Protein AF-A0A8S3QKL2-F1 (afdb_monomer)

Nearest PDB structures (foldseek):
  2yq8-assembly1_A  TM=5.865E-01  e=1.296E+00  Homo sapiens
  3u3w-assembly1_B  TM=7.503E-01  e=3.066E+00  Bacillus thuringiensis Bt407
  3fwv-assembly2_B  TM=5.309E-01  e=1.540E+00  Homo sapiens
  4fsc-assembly2_B  TM=6.876E-01  e=9.123E+00  Bacillus thuringiensis Bt407
  4fsc-assembly1_A  TM=6.874E-01  e=9.662E+00  Bacillus thuringiensis Bt407

pLDDT: mean 76.37, std 17.61, range [31.06, 96.44]

Foldseek 3Di:
DPDQVNQWDDDPFWIKGWDWCVSVPNFAVVTDIDIDIDTPQEDEAQDPVPDDDDLRHWYWYWDDPPDDPPDIWTFTPDDNDPLQQVQWDDDDNTTTGNLVSVVVVVDDPQQPDDDPSDTDHPPPPPPPVPGQHAPVQLVVLLVQLVVCLVVVVVVSNVVSLVSLVVCLVPPVPDDDDLRNNLNSLQSNLVSCVSVPVPVVSVVSVVVSCVSDVPVPVVVCVCVPPVPDDD

Radius of gyration: 24.4 Å; Cα contacts (8 Å, |Δi|>4): 287; chains: 1; bounding box: 58×39×64 Å

Structure (mmCIF, N/CA/C/O backbone):
data_AF-A0A8S3QKL2-F1
#
_entry.id   AF-A0A8S3QKL2-F1
#
loop_
_atom_site.group_PDB
_atom_site.id
_atom_site.type_symbol
_atom_site.label_atom_id
_atom_site.label_alt_id
_atom_site.label_comp_id
_atom_site.label_asym_id
_atom_site.label_entity_id
_atom_site.label_seq_id
_atom_site.pdbx_PDB_ins_code
_atom_site.Cartn_x
_atom_site.Cartn_y
_atom_site.Cartn_z
_atom_site.occupancy
_atom_site.B_iso_or_equiv
_atom_site.auth_seq_id
_atom_site.auth_comp_id
_atom_site.auth_asym_id
_atom_site.auth_atom_id
_atom_site.pdbx_PDB_model_num
ATOM 1 N N . MET A 1 1 ? 14.772 5.204 -5.163 1.00 34.66 1 MET A N 1
ATOM 2 C CA . MET A 1 1 ? 13.819 4.675 -4.178 1.00 34.66 1 MET A CA 1
ATOM 3 C C . MET A 1 1 ? 13.206 5.851 -3.458 1.00 34.66 1 MET A C 1
ATOM 5 O O . MET A 1 1 ? 13.965 6.618 -2.870 1.00 34.66 1 MET A O 1
ATOM 9 N N . ASN A 1 2 ? 11.884 6.008 -3.561 1.00 33.81 2 ASN A N 1
ATOM 10 C CA . ASN A 1 2 ? 11.130 6.685 -2.509 1.00 33.81 2 ASN A CA 1
ATOM 11 C C . ASN A 1 2 ? 11.416 5.905 -1.228 1.00 33.81 2 ASN A C 1
ATOM 13 O O . ASN A 1 2 ? 11.389 4.673 -1.218 1.00 33.81 2 ASN A O 1
ATOM 17 N N . THR A 1 3 ? 11.852 6.613 -0.203 1.00 33.53 3 THR A N 1
ATOM 18 C CA . THR A 1 3 ? 12.044 6.009 1.110 1.00 33.53 3 THR A CA 1
ATOM 19 C C . THR A 1 3 ? 10.678 5.789 1.743 1.00 33.53 3 THR A C 1
ATOM 21 O O . THR A 1 3 ? 9.743 6.520 1.442 1.00 33.53 3 THR A O 1
ATOM 24 N N . VAL A 1 4 ? 10.546 4.804 2.632 1.00 42.22 4 VAL A N 1
ATOM 25 C CA . VAL A 1 4 ? 9.298 4.563 3.384 1.00 42.22 4 VAL A CA 1
ATOM 26 C C . VAL A 1 4 ? 8.790 5.854 4.053 1.00 42.22 4 VAL A C 1
ATOM 28 O O . VAL A 1 4 ? 7.589 6.071 4.141 1.00 42.22 4 VAL A O 1
ATOM 31 N N . SER A 1 5 ? 9.699 6.762 4.430 1.00 47.84 5 SER A N 1
ATOM 32 C CA . SER A 1 5 ? 9.388 8.094 4.959 1.00 47.84 5 SER A CA 1
ATOM 33 C C . SER A 1 5 ? 8.701 9.052 3.980 1.00 47.84 5 SER A C 1
ATOM 35 O O . SER A 1 5 ? 8.027 9.963 4.439 1.00 47.84 5 SER A O 1
ATOM 37 N N . ASP A 1 6 ? 8.849 8.871 2.665 1.00 49.44 6 ASP A N 1
ATOM 38 C CA . ASP A 1 6 ? 8.185 9.713 1.656 1.00 49.44 6 ASP A CA 1
ATOM 39 C C . ASP A 1 6 ? 6.702 9.326 1.475 1.00 49.44 6 ASP A C 1
ATOM 41 O O . ASP A 1 6 ? 5.903 10.146 1.028 1.00 49.44 6 ASP A O 1
ATOM 45 N N . ASN A 1 7 ? 6.327 8.103 1.876 1.00 53.16 7 ASN A N 1
ATOM 46 C CA . ASN A 1 7 ? 4.964 7.561 1.789 1.00 53.16 7 ASN A CA 1
ATOM 47 C C . ASN A 1 7 ? 4.211 7.628 3.127 1.00 53.16 7 ASN A C 1
ATOM 49 O O . ASN A 1 7 ? 3.130 7.056 3.268 1.00 53.16 7 ASN A O 1
ATOM 53 N N . LEU A 1 8 ? 4.801 8.301 4.116 1.00 56.06 8 LEU A N 1
ATOM 54 C CA . LEU A 1 8 ? 4.274 8.446 5.463 1.00 56.06 8 LEU A CA 1
ATOM 55 C C . LEU A 1 8 ? 3.933 9.913 5.716 1.00 56.06 8 LEU A C 1
ATOM 57 O O . LEU A 1 8 ? 4.825 10.753 5.829 1.00 56.06 8 LEU A O 1
ATOM 61 N N . SER A 1 9 ? 2.648 10.222 5.872 1.00 64.19 9 SER A N 1
ATOM 62 C CA . SER A 1 9 ? 2.216 11.483 6.483 1.00 64.19 9 SER A CA 1
ATOM 63 C C . SER A 1 9 ? 1.551 11.192 7.825 1.00 64.19 9 SER A C 1
ATOM 65 O O . SER A 1 9 ? 0.921 10.156 8.011 1.00 64.19 9 SER A O 1
ATOM 67 N N . SER A 1 10 ? 1.734 12.062 8.810 1.00 69.75 10 SER A N 1
ATOM 68 C CA . SER A 1 10 ? 1.282 11.814 10.179 1.00 69.75 10 SER A CA 1
ATOM 69 C C . SER A 1 10 ? 0.722 13.094 10.767 1.00 69.75 10 SER A C 1
ATOM 71 O O . SER A 1 10 ? 1.463 14.064 10.890 1.00 69.75 10 SER A O 1
ATOM 73 N N . ASP A 1 11 ? -0.509 13.021 11.258 1.00 78.56 11 ASP A N 1
ATOM 74 C CA . ASP A 1 11 ? -1.106 14.051 12.110 1.00 78.56 11 ASP A CA 1
ATOM 75 C C . ASP A 1 11 ? -1.270 13.492 13.533 1.00 78.56 11 ASP A C 1
ATOM 77 O O . ASP A 1 11 ? -0.939 12.332 13.797 1.00 78.56 11 ASP A O 1
ATOM 81 N N . ASP A 1 12 ? -1.807 14.273 14.470 1.00 76.69 12 ASP A N 1
ATOM 82 C CA . ASP A 1 12 ? -1.961 13.847 15.872 1.00 76.69 12 ASP A CA 1
ATOM 83 C C . ASP A 1 12 ? -2.834 12.589 16.037 1.00 76.69 12 ASP A C 1
ATOM 85 O O . ASP A 1 12 ? -2.662 11.828 16.986 1.00 76.69 12 ASP A O 1
ATOM 89 N N . ILE A 1 13 ? -3.735 12.329 15.084 1.00 76.25 13 ILE A N 1
ATOM 90 C CA . ILE A 1 13 ? -4.765 11.284 15.192 1.00 76.25 13 ILE A CA 1
ATOM 91 C C . ILE A 1 13 ? -4.397 10.014 14.407 1.00 76.25 13 ILE A C 1
ATOM 93 O O . ILE A 1 13 ? -4.718 8.900 14.828 1.00 76.25 13 ILE A O 1
ATOM 97 N N . ARG A 1 14 ? -3.731 10.154 13.256 1.00 82.19 14 ARG A N 1
ATOM 98 C CA . ARG A 1 14 ? -3.526 9.051 12.306 1.00 82.19 14 ARG A CA 1
ATOM 99 C C . ARG A 1 14 ? -2.200 9.143 11.565 1.00 82.19 14 ARG A C 1
ATOM 101 O O . ARG A 1 14 ? -1.672 10.231 11.346 1.00 82.19 14 ARG A O 1
ATOM 108 N N . VAL A 1 15 ? -1.704 7.987 11.146 1.00 82.25 15 VAL A N 1
ATOM 109 C CA . VAL A 1 15 ? -0.621 7.842 10.172 1.00 82.25 15 VAL A CA 1
ATOM 110 C C . VAL A 1 15 ? -1.239 7.416 8.846 1.00 82.25 15 VAL A C 1
ATOM 112 O O . VAL A 1 15 ? -2.014 6.469 8.798 1.00 82.25 15 VAL A O 1
ATOM 115 N N . CYS A 1 16 ? -0.930 8.137 7.781 1.00 80.56 16 CYS A N 1
ATOM 116 C CA . 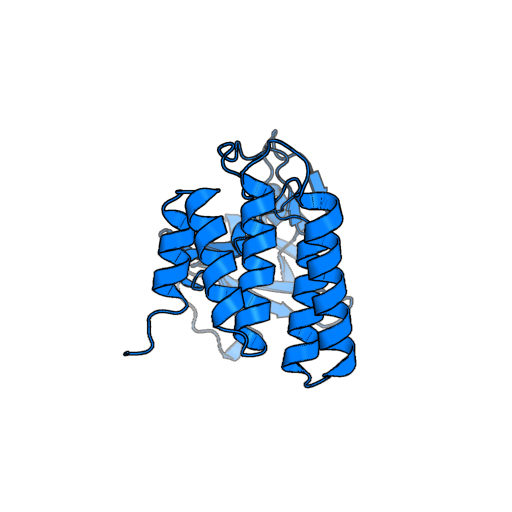CYS A 1 16 ? -1.277 7.811 6.409 1.00 80.56 16 CYS A CA 1
ATOM 117 C C . CYS A 1 16 ? -0.094 7.084 5.772 1.00 80.56 16 CYS A C 1
ATOM 119 O O . CYS A 1 16 ? 1.030 7.586 5.824 1.00 80.56 16 CYS A O 1
ATOM 121 N N . ILE A 1 17 ? -0.356 5.925 5.182 1.00 80.56 17 ILE A N 1
ATOM 122 C CA . ILE A 1 17 ? 0.596 5.136 4.408 1.00 80.56 17 ILE A CA 1
ATOM 123 C C . ILE A 1 17 ? 0.061 5.069 2.982 1.00 80.56 17 ILE A C 1
ATOM 125 O O . ILE A 1 17 ? -1.079 4.650 2.776 1.00 80.56 17 ILE A O 1
ATOM 129 N N . THR A 1 18 ? 0.871 5.466 2.005 1.00 78.19 18 THR A N 1
ATOM 130 C CA . THR A 1 18 ? 0.512 5.375 0.585 1.00 78.19 18 THR A CA 1
ATOM 131 C C . THR A 1 18 ? 1.249 4.239 -0.126 1.00 78.19 18 THR A C 1
ATOM 133 O O . THR A 1 18 ? 2.434 3.982 0.107 1.00 78.19 18 THR A O 1
ATOM 136 N N . SER A 1 19 ? 0.529 3.549 -1.006 1.00 80.25 19 SER A N 1
ATOM 137 C CA . SER A 1 19 ? 1.012 2.469 -1.872 1.00 80.25 19 SER A CA 1
ATOM 138 C C . SER A 1 19 ? 0.241 2.511 -3.203 1.00 80.25 19 SER A C 1
ATOM 140 O O . SER A 1 19 ? -0.269 3.566 -3.590 1.00 80.25 19 SER A O 1
ATOM 142 N N . GLY A 1 20 ? 0.201 1.412 -3.945 1.00 76.06 20 GLY A N 1
ATOM 143 C CA . GLY A 1 20 ? -0.252 1.388 -5.328 1.00 76.06 20 GLY A CA 1
ATOM 144 C C . GLY A 1 20 ? 0.796 1.973 -6.269 1.00 76.06 20 GLY A C 1
ATOM 145 O O . GLY A 1 20 ? 1.809 2.551 -5.852 1.00 76.06 20 GLY A O 1
ATOM 146 N N . SER A 1 21 ? 0.549 1.834 -7.565 1.00 73.81 21 SER A N 1
ATOM 147 C CA . SER A 1 21 ? 1.507 2.242 -8.595 1.00 73.81 21 SER A CA 1
ATOM 148 C C . SER A 1 21 ? 1.930 3.709 -8.437 1.00 73.81 21 SER A C 1
ATOM 150 O O . SER A 1 21 ? 3.126 4.010 -8.459 1.00 73.81 21 SER A O 1
ATOM 152 N N . PHE A 1 22 ? 0.989 4.614 -8.146 1.00 68.00 22 PHE A N 1
ATOM 153 C CA . PHE A 1 22 ? 1.305 6.023 -7.916 1.00 68.00 22 PHE A CA 1
ATOM 154 C C . PHE A 1 22 ? 2.165 6.237 -6.657 1.00 68.00 22 PHE A C 1
ATOM 156 O O . PHE A 1 22 ? 3.147 6.984 -6.711 1.00 68.00 22 PHE A O 1
ATOM 163 N N . GLY A 1 23 ? 1.838 5.572 -5.541 1.00 63.25 23 GLY A N 1
ATOM 164 C CA . GLY A 1 23 ? 2.591 5.657 -4.280 1.00 63.25 23 GLY A CA 1
ATOM 165 C C . GLY A 1 23 ? 4.006 5.072 -4.373 1.00 63.25 23 GLY A C 1
ATOM 166 O O . GLY A 1 23 ? 4.926 5.506 -3.677 1.00 63.25 23 GLY A O 1
ATOM 167 N N . GLU A 1 24 ? 4.217 4.135 -5.291 1.00 66.94 24 GLU A N 1
ATOM 168 C CA . GLU A 1 24 ? 5.517 3.517 -5.570 1.00 66.94 24 GLU A CA 1
ATOM 169 C C . GLU A 1 24 ? 6.351 4.299 -6.601 1.00 66.94 24 GLU A C 1
ATOM 171 O O . GLU A 1 24 ? 7.511 3.971 -6.863 1.00 66.94 24 GLU A O 1
ATOM 176 N N . GLY A 1 25 ? 5.796 5.388 -7.145 1.00 59.19 25 GLY A N 1
ATOM 177 C CA . GLY A 1 25 ? 6.462 6.266 -8.108 1.00 59.19 25 GLY A CA 1
ATOM 178 C C . GLY A 1 25 ? 6.271 5.865 -9.574 1.00 59.19 25 GLY A C 1
ATOM 179 O O . GLY A 1 25 ? 6.938 6.431 -10.443 1.00 59.19 25 GLY A O 1
ATOM 180 N N . LEU A 1 26 ? 5.363 4.929 -9.863 1.00 58.53 26 LEU A N 1
ATOM 181 C CA . LEU A 1 26 ? 4.907 4.580 -11.208 1.00 58.53 26 LEU A CA 1
ATOM 182 C C . LEU A 1 26 ? 3.652 5.399 -11.539 1.00 58.53 26 LEU A C 1
ATOM 184 O O . LEU A 1 26 ? 2.546 5.071 -11.126 1.00 58.53 26 LEU A O 1
ATOM 188 N N . GLN A 1 27 ? 3.815 6.493 -12.281 1.00 64.38 27 GLN A N 1
ATOM 189 C CA . GLN A 1 27 ? 2.707 7.398 -12.610 1.00 64.38 27 GLN A CA 1
ATOM 190 C C . GLN A 1 27 ? 2.215 7.166 -14.040 1.00 64.38 27 GLN A C 1
ATOM 192 O O . GLN A 1 27 ? 2.682 7.822 -14.962 1.00 64.38 27 GLN A O 1
ATOM 197 N N . MET A 1 28 ? 1.278 6.243 -14.240 1.00 63.66 28 MET A N 1
ATOM 198 C CA . MET A 1 28 ? 0.726 5.877 -15.549 1.00 63.66 28 MET A CA 1
ATOM 199 C C . MET A 1 28 ? -0.762 6.231 -15.656 1.00 63.66 28 MET A C 1
ATOM 201 O O . MET A 1 28 ? -1.457 6.409 -14.658 1.00 63.66 28 MET A O 1
ATOM 205 N N . ILE A 1 29 ? -1.286 6.288 -16.885 1.00 60.25 29 ILE A N 1
ATOM 206 C CA . ILE A 1 29 ? -2.741 6.323 -17.089 1.00 60.25 29 ILE A CA 1
ATOM 207 C C . ILE A 1 29 ? -3.320 5.009 -16.557 1.00 60.25 29 ILE A C 1
ATOM 209 O O . ILE A 1 29 ? -2.909 3.935 -16.993 1.00 60.25 29 ILE A O 1
ATOM 213 N N . GLY A 1 30 ? -4.266 5.115 -15.624 1.00 65.94 30 GLY 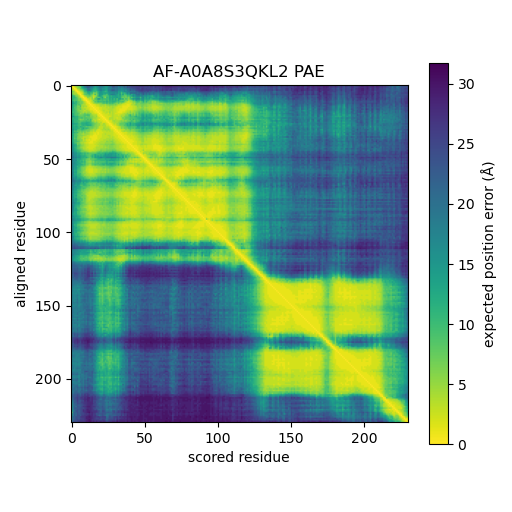A N 1
ATOM 214 C CA . GLY A 1 30 ? -4.839 3.969 -14.917 1.00 65.94 30 GLY A CA 1
ATOM 215 C C . GLY A 1 30 ? -4.068 3.552 -13.664 1.00 65.94 30 GLY A C 1
ATOM 216 O O . GLY A 1 30 ? -4.444 2.555 -13.057 1.00 65.94 30 GLY A O 1
ATOM 217 N N . SER A 1 31 ? -3.025 4.291 -13.269 1.00 69.81 31 SER A N 1
ATOM 218 C CA . SER A 1 31 ? -2.375 4.079 -11.978 1.00 69.81 31 SER A CA 1
ATOM 219 C C . SER A 1 31 ? -3.348 4.290 -10.825 1.00 69.81 31 SER A C 1
ATOM 221 O O . SER A 1 31 ? -4.052 5.298 -10.760 1.00 69.81 31 SER A O 1
ATOM 223 N N . ASP A 1 32 ? -3.330 3.339 -9.907 1.00 73.12 32 ASP A N 1
ATOM 224 C CA . ASP A 1 32 ? -3.983 3.385 -8.612 1.00 73.12 32 ASP A CA 1
ATOM 225 C C . ASP A 1 32 ? -3.097 4.044 -7.544 1.00 73.12 32 ASP A C 1
ATOM 227 O O . ASP A 1 32 ? -1.866 4.115 -7.638 1.00 73.12 32 ASP A O 1
ATOM 231 N N . LEU A 1 33 ? -3.763 4.554 -6.513 1.00 76.75 33 LEU A N 1
ATOM 232 C CA . LEU A 1 33 ? -3.154 5.038 -5.286 1.00 76.75 33 LEU A CA 1
ATOM 233 C C . LEU A 1 33 ? -3.900 4.381 -4.134 1.00 76.75 33 LEU A C 1
ATOM 235 O O . LEU A 1 33 ? -5.043 4.737 -3.848 1.00 76.75 33 LEU A O 1
ATOM 239 N N . ASP A 1 34 ? -3.232 3.452 -3.467 1.00 81.06 34 ASP A N 1
ATOM 240 C CA . ASP A 1 34 ? -3.759 2.856 -2.252 1.00 81.06 34 ASP A CA 1
ATOM 241 C C . ASP A 1 34 ? -3.389 3.733 -1.061 1.00 81.06 34 ASP A C 1
ATOM 243 O O . ASP A 1 34 ? -2.239 4.156 -0.906 1.00 81.06 34 ASP A O 1
ATOM 247 N N . ILE A 1 35 ? -4.369 4.007 -0.204 1.00 79.62 35 ILE A N 1
ATOM 248 C CA . ILE A 1 35 ? -4.187 4.806 1.007 1.00 79.62 35 ILE A CA 1
ATOM 249 C C . ILE A 1 35 ? -4.654 3.987 2.204 1.00 79.62 35 ILE A C 1
ATOM 251 O O . ILE A 1 35 ? -5.812 3.581 2.287 1.00 79.62 35 ILE A O 1
ATOM 255 N N . MET A 1 36 ? -3.756 3.782 3.164 1.00 83.88 36 MET A N 1
ATOM 256 C CA . MET A 1 36 ? -4.049 3.141 4.440 1.00 83.88 36 MET A CA 1
ATOM 257 C C . MET A 1 36 ? -3.899 4.154 5.573 1.00 83.88 36 MET A C 1
ATOM 259 O O . MET A 1 36 ? -2.853 4.781 5.725 1.00 83.88 36 MET A O 1
ATOM 263 N N . TYR A 1 37 ? -4.931 4.286 6.405 1.00 82.81 37 TYR A N 1
ATOM 264 C CA . TYR A 1 37 ? -4.868 5.079 7.630 1.00 82.81 37 TYR A CA 1
ATOM 265 C C . TYR A 1 37 ? -4.715 4.170 8.849 1.00 82.81 37 TYR A C 1
ATOM 267 O O . TYR A 1 37 ? -5.553 3.308 9.099 1.00 82.81 37 TYR A O 1
ATOM 275 N N . VAL A 1 38 ? -3.673 4.410 9.639 1.00 85.88 38 VAL A N 1
ATOM 276 C CA . VAL A 1 38 ? -3.439 3.776 10.937 1.00 85.88 38 VAL A CA 1
ATOM 277 C C . VAL A 1 38 ? -3.827 4.765 12.030 1.00 85.88 38 VAL A C 1
ATOM 279 O O . VAL A 1 38 ? -3.237 5.840 12.143 1.00 85.88 38 VAL A O 1
ATOM 282 N N . ILE A 1 39 ? -4.837 4.426 12.828 1.00 85.75 39 ILE A N 1
ATOM 283 C CA . ILE A 1 39 ? -5.323 5.278 13.921 1.00 85.75 39 ILE A CA 1
ATOM 284 C C . ILE A 1 39 ? -4.405 5.088 15.131 1.00 85.75 39 ILE A C 1
ATOM 286 O O . ILE A 1 39 ? -4.271 3.978 15.634 1.00 85.75 39 ILE A O 1
ATOM 290 N N . LYS A 1 40 ? -3.784 6.171 15.615 1.00 87.38 40 LYS A N 1
ATOM 291 C CA . LYS A 1 40 ? -2.763 6.106 16.679 1.00 87.38 40 LYS A CA 1
ATOM 292 C C . LYS A 1 40 ? -3.323 5.697 18.043 1.00 87.38 40 LYS A C 1
ATOM 294 O O . LYS A 1 40 ? -2.589 5.175 18.868 1.00 87.38 40 LYS A O 1
ATOM 299 N N . SER A 1 41 ? -4.609 5.947 18.280 1.00 89.31 41 SER A N 1
ATOM 300 C CA . SER A 1 41 ? -5.316 5.617 19.522 1.00 89.31 41 SER A CA 1
ATOM 301 C C . SER A 1 41 ? -5.991 4.242 19.489 1.00 89.31 41 SER A C 1
ATOM 303 O O . SER A 1 41 ? -6.911 3.992 20.270 1.00 89.31 41 SER A O 1
ATOM 305 N N . VAL A 1 42 ? -5.580 3.358 18.576 1.00 91.19 42 VAL A N 1
ATOM 306 C CA . VAL A 1 42 ? -6.100 1.993 18.467 1.00 91.19 42 VAL A CA 1
ATOM 307 C C . VAL A 1 42 ? -4.941 1.009 18.477 1.00 91.19 42 VAL A C 1
ATOM 309 O O . VAL A 1 42 ? -4.039 1.094 17.648 1.00 91.19 42 VAL A O 1
ATOM 312 N N . GLU A 1 43 ? -5.003 0.043 19.383 1.00 93.88 43 GLU A N 1
ATOM 313 C CA . GLU A 1 43 ? -4.053 -1.058 19.465 1.00 93.88 43 GLU A CA 1
ATOM 314 C C . GLU A 1 43 ? -4.759 -2.397 19.263 1.00 93.88 43 GLU A C 1
ATOM 316 O O . GLU A 1 43 ? -5.852 -2.636 19.782 1.00 93.88 43 GLU A O 1
ATOM 321 N N . VAL A 1 44 ? -4.107 -3.286 18.516 1.00 93.12 44 VAL A N 1
ATOM 322 C CA . VAL A 1 44 ? -4.591 -4.636 18.227 1.00 93.12 44 VAL A CA 1
ATOM 323 C C . VAL A 1 44 ? -3.555 -5.631 18.735 1.00 93.12 44 VAL A C 1
ATOM 325 O O . VAL A 1 44 ? -2.400 -5.579 18.319 1.00 93.12 44 VAL A O 1
ATOM 328 N N . HIS A 1 45 ? -3.971 -6.533 19.621 1.00 93.00 45 HIS A N 1
ATOM 329 C CA . HIS A 1 45 ? -3.100 -7.522 20.264 1.00 93.00 45 HIS A CA 1
ATOM 330 C C . HIS A 1 45 ? -3.568 -8.950 19.962 1.00 93.00 45 HIS A C 1
ATOM 332 O O . HIS A 1 45 ? -4.764 -9.227 19.873 1.00 93.00 45 HIS A O 1
ATOM 338 N N . ASP A 1 46 ? -2.643 -9.889 19.821 1.00 89.31 46 ASP A N 1
ATOM 339 C CA . ASP A 1 46 ? -2.961 -11.311 19.640 1.00 89.31 46 ASP A CA 1
ATOM 340 C C . ASP A 1 46 ? -3.385 -11.998 20.951 1.00 89.31 46 ASP A C 1
ATOM 342 O O . ASP A 1 46 ? -4.117 -12.983 20.928 1.00 89.31 46 ASP A O 1
ATOM 346 N N . ASN A 1 47 ? -2.982 -11.448 22.099 1.00 84.38 47 ASN A N 1
ATOM 347 C CA . ASN A 1 47 ? -3.337 -11.935 23.425 1.00 84.38 47 ASN A CA 1
ATOM 348 C C . ASN A 1 47 ? -3.682 -10.771 24.369 1.00 84.38 47 ASN A C 1
ATOM 350 O O . ASN A 1 47 ? -3.022 -9.738 24.388 1.00 84.38 47 ASN A O 1
ATOM 354 N N . ILE A 1 48 ? -4.710 -10.940 25.203 1.00 81.25 48 ILE A N 1
ATOM 355 C CA . ILE A 1 48 ? -5.121 -9.924 26.184 1.00 81.25 48 ILE A CA 1
ATOM 356 C C . ILE A 1 48 ? -4.068 -9.738 27.283 1.00 81.25 48 ILE A C 1
ATOM 358 O O . ILE A 1 48 ? -3.916 -8.639 27.812 1.00 81.25 48 ILE A O 1
ATOM 362 N N . THR A 1 49 ? -3.326 -10.787 27.647 1.00 84.75 49 THR A N 1
ATOM 363 C CA . THR A 1 49 ? -2.405 -10.729 28.794 1.00 84.75 49 THR A CA 1
ATOM 364 C C . THR A 1 49 ? -1.196 -9.820 28.572 1.00 84.75 49 THR A C 1
ATOM 366 O O . THR A 1 49 ? -0.517 -9.485 29.537 1.00 84.75 49 THR A O 1
ATOM 369 N N . SER A 1 50 ? -0.906 -9.425 27.330 1.00 77.50 50 SER A N 1
ATOM 370 C CA . SER A 1 50 ? 0.174 -8.487 27.000 1.00 77.50 50 SER A CA 1
ATOM 371 C C . SER A 1 50 ? -0.253 -7.017 27.052 1.00 77.50 50 SER A C 1
ATOM 373 O O . SER A 1 50 ? 0.588 -6.139 26.866 1.00 77.50 50 SER A O 1
ATOM 375 N N . ILE A 1 51 ? -1.536 -6.728 27.297 1.00 84.50 51 ILE A N 1
ATOM 376 C CA . ILE A 1 51 ? -2.074 -5.371 27.186 1.00 84.50 51 ILE A CA 1
ATOM 377 C C . ILE A 1 51 ? -1.809 -4.571 28.464 1.00 84.50 51 ILE A C 1
ATOM 379 O O . ILE A 1 51 ? -2.244 -4.936 29.557 1.00 84.50 51 ILE A O 1
ATOM 383 N N . VAL A 1 52 ? -1.169 -3.412 28.306 1.00 87.81 52 VAL A N 1
ATOM 384 C CA . VAL A 1 52 ? -1.104 -2.371 29.337 1.00 87.81 52 VAL A CA 1
ATOM 385 C C . VAL A 1 52 ? -2.155 -1.315 29.013 1.00 87.81 52 VAL A C 1
ATOM 387 O O . VAL A 1 52 ? -1.979 -0.507 28.102 1.00 87.81 52 VAL A O 1
ATOM 390 N N . PHE A 1 53 ? -3.265 -1.338 29.750 1.00 89.06 53 PHE A N 1
ATOM 391 C CA . PHE A 1 53 ? -4.387 -0.434 29.509 1.00 89.06 53 PHE A CA 1
ATOM 392 C C . PHE A 1 53 ? -4.055 1.014 29.876 1.00 89.06 53 PHE A C 1
ATOM 394 O O . PHE A 1 53 ? -3.535 1.300 30.956 1.00 89.06 53 PHE A O 1
ATOM 401 N N . ASN A 1 54 ? -4.443 1.937 29.002 1.00 89.50 54 ASN A N 1
ATOM 402 C CA . ASN A 1 54 ? -4.455 3.371 29.253 1.00 89.50 54 ASN A CA 1
ATOM 403 C C . ASN A 1 54 ? -5.842 3.963 28.935 1.00 89.50 54 ASN A C 1
ATOM 405 O O . ASN A 1 54 ? -6.692 3.318 28.322 1.00 89.50 54 ASN A O 1
ATOM 409 N N . SER A 1 55 ? -6.089 5.195 29.384 1.00 88.31 55 SER A N 1
ATOM 410 C CA . SER A 1 55 ? -7.400 5.850 29.277 1.00 88.31 55 SER A CA 1
ATOM 411 C C . SER A 1 55 ? -7.683 6.499 27.920 1.00 88.31 55 SER A C 1
ATOM 413 O O . SER A 1 55 ? -8.786 7.001 27.713 1.00 88.31 55 SER A O 1
ATOM 415 N N . THR A 1 56 ? -6.717 6.518 27.001 1.00 89.12 56 THR A N 1
ATOM 416 C CA . THR A 1 56 ? -6.810 7.225 25.713 1.00 89.12 56 THR A CA 1
ATOM 417 C C . THR A 1 56 ? -6.840 6.286 24.509 1.00 89.12 56 THR A C 1
ATOM 419 O O . THR A 1 56 ? -7.110 6.736 23.396 1.00 89.12 56 THR A O 1
ATOM 422 N N . THR A 1 57 ? -6.597 4.993 24.720 1.00 92.88 57 THR A N 1
ATOM 423 C CA . THR A 1 57 ? -6.412 3.994 23.664 1.00 92.88 57 THR A CA 1
ATOM 424 C C . THR A 1 57 ? -7.557 2.994 23.654 1.00 92.88 57 THR A C 1
ATOM 426 O O . THR A 1 57 ? -8.058 2.565 24.692 1.00 92.88 57 THR A O 1
ATOM 429 N N . SER A 1 58 ? -7.989 2.639 22.450 1.00 94.50 58 SER A N 1
ATOM 430 C CA . SER A 1 58 ? -8.945 1.567 22.201 1.00 94.50 58 SER A CA 1
ATOM 431 C C . SER A 1 58 ? -8.187 0.281 21.921 1.00 94.50 58 SER A C 1
ATOM 433 O O . SER A 1 58 ? -7.263 0.275 21.114 1.00 94.50 58 SER A O 1
ATOM 435 N N . TYR A 1 59 ? -8.594 -0.804 22.562 1.00 95.81 59 TYR A N 1
ATOM 436 C CA . TYR A 1 59 ? -7.904 -2.082 22.511 1.00 95.81 59 TYR A CA 1
ATOM 437 C C . TYR A 1 59 ? -8.789 -3.133 21.862 1.00 95.81 59 TYR A C 1
ATOM 439 O O . TYR A 1 59 ? -9.913 -3.379 22.312 1.00 95.81 59 TYR A O 1
ATOM 447 N N . PHE A 1 60 ? -8.245 -3.786 20.844 1.00 95.38 60 PHE A N 1
ATOM 448 C CA . PHE A 1 60 ? -8.839 -4.944 20.198 1.00 95.38 60 PHE A CA 1
ATOM 449 C C . PHE A 1 60 ? -7.944 -6.166 20.370 1.00 95.38 60 PHE A C 1
ATOM 451 O O . PHE A 1 60 ? -6.724 -6.046 20.494 1.00 95.38 60 PHE A O 1
ATOM 458 N N . THR A 1 61 ? -8.548 -7.349 20.328 1.00 94.31 61 THR A N 1
ATOM 459 C CA . THR A 1 61 ? -7.810 -8.606 20.218 1.00 94.31 61 THR A CA 1
ATOM 460 C C . THR A 1 61 ? -8.179 -9.369 18.954 1.00 94.31 61 THR A C 1
ATOM 462 O O . THR A 1 61 ? -9.328 -9.317 18.507 1.00 94.31 61 THR A O 1
ATOM 465 N N . VAL A 1 62 ? -7.195 -10.044 18.361 1.00 92.94 62 VAL A N 1
ATOM 466 C CA . VAL A 1 62 ? -7.378 -10.840 17.144 1.00 92.94 62 VAL A CA 1
ATOM 467 C C . VAL A 1 62 ? -7.987 -12.191 17.498 1.00 92.94 62 VAL A C 1
ATOM 469 O O . VAL A 1 62 ? -7.460 -12.928 18.324 1.00 92.94 62 VAL A O 1
ATOM 472 N N . PHE A 1 63 ? -9.074 -12.539 16.821 1.00 88.50 63 PHE A N 1
ATOM 473 C CA . PHE A 1 63 ? -9.724 -13.836 16.916 1.00 88.50 63 PHE A CA 1
ATOM 474 C C . PHE A 1 63 ? -9.790 -14.473 15.525 1.00 88.50 63 PHE A C 1
ATOM 476 O O . PHE A 1 63 ? -10.241 -13.850 14.560 1.00 88.50 63 PHE A O 1
ATOM 483 N N . THR A 1 64 ? -9.284 -15.699 15.409 1.00 85.19 64 THR A N 1
ATOM 484 C CA . THR A 1 64 ? -9.146 -16.414 14.126 1.00 85.19 64 THR A CA 1
ATOM 485 C C . THR A 1 64 ? -9.905 -17.735 14.088 1.00 85.19 64 THR A C 1
ATOM 487 O O . THR A 1 64 ? -9.978 -18.365 13.035 1.00 85.19 64 THR A O 1
ATOM 490 N N . GLU A 1 65 ? -10.495 -18.166 15.205 1.00 83.75 65 GLU A N 1
ATOM 491 C CA . GLU A 1 65 ? -11.321 -19.370 15.204 1.00 83.75 65 GLU A CA 1
ATOM 492 C C . GLU A 1 65 ? -12.591 -19.113 14.384 1.00 83.75 65 GLU A C 1
ATOM 494 O O . GLU A 1 65 ? -13.177 -18.031 14.436 1.00 83.75 65 GLU A O 1
ATOM 499 N N . ASP A 1 66 ? -13.005 -20.109 13.603 1.00 80.44 66 ASP A N 1
ATOM 500 C CA . ASP A 1 66 ? -14.181 -20.057 12.726 1.00 80.44 66 ASP A CA 1
ATOM 501 C C . ASP A 1 66 ? -14.157 -18.967 11.631 1.00 80.44 66 ASP A C 1
ATOM 503 O O . ASP A 1 66 ? -15.195 -18.676 11.025 1.00 80.44 66 ASP A O 1
ATOM 507 N N . THR A 1 67 ? -12.999 -18.375 11.311 1.00 82.06 67 THR A N 1
ATOM 508 C CA . THR A 1 67 ? -12.891 -17.413 10.204 1.00 82.06 67 THR A CA 1
ATOM 509 C C . THR A 1 67 ? -12.501 -18.085 8.886 1.00 82.06 67 THR A C 1
ATOM 511 O O . THR A 1 67 ? -11.821 -19.111 8.830 1.00 82.06 67 THR A O 1
ATOM 514 N N . LYS A 1 68 ? -12.949 -17.504 7.766 1.00 86.38 68 LYS A N 1
ATOM 515 C CA . LYS A 1 68 ? -12.470 -17.905 6.435 1.00 86.38 68 LYS A CA 1
ATOM 516 C C . LYS A 1 68 ? -10.995 -17.528 6.283 1.00 86.38 68 LYS A C 1
ATOM 518 O O . LYS A 1 68 ? -10.560 -16.506 6.806 1.00 86.38 68 LYS A O 1
ATOM 523 N N . LEU A 1 69 ? -10.253 -18.297 5.485 1.00 82.38 69 LEU A N 1
ATOM 524 C CA . LEU A 1 69 ? -8.882 -17.946 5.101 1.00 82.38 69 LEU A CA 1
ATOM 525 C C . LEU A 1 69 ? -8.821 -16.507 4.563 1.00 82.38 69 LEU A C 1
ATOM 527 O O . LEU A 1 69 ? -9.612 -16.130 3.699 1.00 82.38 69 LEU A O 1
ATOM 531 N N . GLY A 1 70 ? -7.886 -15.717 5.097 1.00 80.88 70 GLY A N 1
ATOM 532 C CA . GLY A 1 70 ? -7.726 -14.297 4.768 1.00 80.88 70 GLY A CA 1
ATOM 533 C C . GLY A 1 70 ? -8.592 -13.332 5.589 1.00 80.88 70 GLY A C 1
ATOM 534 O O . GLY A 1 70 ? -8.520 -12.130 5.353 1.00 80.88 70 GLY A O 1
ATOM 535 N N . TYR A 1 71 ? -9.380 -13.821 6.553 1.00 86.00 71 TYR A N 1
ATOM 536 C CA . TYR A 1 71 ? -10.203 -12.997 7.440 1.00 86.00 71 TYR A CA 1
ATOM 537 C C . TYR A 1 71 ? -9.836 -13.209 8.908 1.00 86.00 71 TYR A C 1
ATOM 539 O O . TYR A 1 71 ? -9.510 -14.316 9.335 1.00 86.00 71 TYR A O 1
ATOM 547 N N . VAL A 1 72 ? -9.965 -12.139 9.689 1.00 91.06 72 VAL A N 1
ATOM 548 C CA . VAL A 1 72 ? -9.833 -12.149 11.147 1.00 91.06 72 VAL A CA 1
ATOM 549 C C . VAL A 1 72 ? -10.988 -11.372 11.763 1.00 91.06 72 VAL A C 1
ATOM 551 O O . VAL A 1 72 ? -11.506 -10.434 11.154 1.00 91.06 72 VAL A O 1
ATOM 554 N N . MET A 1 73 ? -11.389 -11.753 12.969 1.00 92.38 73 MET A N 1
ATOM 555 C CA . MET A 1 73 ? -12.329 -10.989 13.779 1.00 92.38 73 MET A CA 1
ATOM 556 C C . MET A 1 73 ? -11.546 -10.166 14.799 1.00 92.38 73 MET A C 1
ATOM 558 O O . MET A 1 73 ? -10.592 -10.657 15.397 1.00 92.38 73 MET A O 1
ATOM 562 N N . LEU A 1 74 ? -11.938 -8.909 14.997 1.00 94.38 74 LEU A N 1
ATOM 563 C CA . LEU A 1 74 ? -11.329 -8.038 16.001 1.00 94.38 74 LEU A CA 1
ATOM 564 C C . LEU A 1 74 ? -12.325 -7.826 17.130 1.00 94.38 74 LEU A C 1
ATOM 566 O O . LEU A 1 74 ? -13.310 -7.112 16.952 1.00 94.38 74 LEU A O 1
ATOM 570 N N . ARG A 1 75 ? -12.085 -8.459 18.278 1.00 94.81 75 ARG A N 1
ATOM 571 C CA . ARG A 1 75 ? -12.928 -8.296 19.465 1.00 94.81 75 ARG A CA 1
ATOM 572 C C . ARG A 1 75 ? -12.530 -7.034 20.212 1.00 94.81 75 ARG A C 1
ATOM 574 O O . ARG A 1 75 ? -11.359 -6.870 20.548 1.00 94.81 75 ARG A O 1
ATOM 581 N N . LEU A 1 76 ? -13.498 -6.180 20.514 1.00 95.31 76 LEU A N 1
ATOM 582 C CA . LEU A 1 76 ? -13.298 -4.993 21.333 1.00 95.31 76 LEU A CA 1
ATOM 583 C C . LEU A 1 76 ? -13.126 -5.390 22.806 1.00 95.31 76 LEU A C 1
ATOM 585 O O . LEU A 1 76 ? -14.024 -5.980 23.400 1.00 95.31 76 LEU A O 1
ATOM 589 N N . ILE A 1 77 ? -11.988 -5.029 23.400 1.00 95.25 77 ILE A N 1
ATOM 590 C CA . ILE A 1 77 ? -11.702 -5.251 24.827 1.00 95.25 77 ILE A CA 1
ATOM 591 C C . ILE A 1 77 ? -12.101 -4.032 25.652 1.00 95.25 77 ILE A C 1
ATOM 593 O O . ILE A 1 77 ? -12.754 -4.146 26.685 1.00 95.25 77 ILE A O 1
ATOM 597 N N . SER A 1 78 ? -11.694 -2.848 25.200 1.00 94.12 78 SER A N 1
ATOM 598 C CA . SER A 1 78 ? -12.000 -1.582 25.858 1.00 94.12 78 SER A CA 1
ATOM 599 C C . SER A 1 78 ? -11.843 -0.444 24.865 1.00 94.12 78 SER A C 1
ATOM 601 O O . SER A 1 78 ? -10.953 -0.476 24.018 1.00 94.12 78 SER A O 1
ATOM 603 N N . SER A 1 79 ? -12.684 0.581 24.965 1.00 93.56 79 SER A N 1
ATOM 604 C CA . SER A 1 79 ? -12.462 1.823 24.233 1.00 93.56 79 SER A CA 1
ATOM 605 C C . SER A 1 79 ? -13.029 3.027 24.983 1.00 93.56 79 SER A C 1
ATOM 607 O O . SER A 1 79 ? -14.194 2.996 25.395 1.00 93.56 79 SER A O 1
ATOM 609 N N . PRO A 1 80 ? -12.248 4.116 25.114 1.00 91.25 80 PRO A N 1
ATOM 610 C CA . PRO A 1 80 ? -12.746 5.396 25.603 1.00 91.25 80 PRO A CA 1
ATOM 611 C C . PRO A 1 80 ? -13.522 6.175 24.526 1.00 91.25 80 PRO A C 1
ATOM 613 O O . PRO A 1 80 ? -14.173 7.172 24.835 1.00 91.25 80 PRO A O 1
ATOM 616 N N . LEU A 1 81 ? -13.468 5.745 23.262 1.00 86.75 81 LEU A N 1
ATOM 617 C CA . LEU A 1 81 ? -14.039 6.454 22.122 1.00 86.75 81 LEU A CA 1
ATOM 618 C C . LEU A 1 81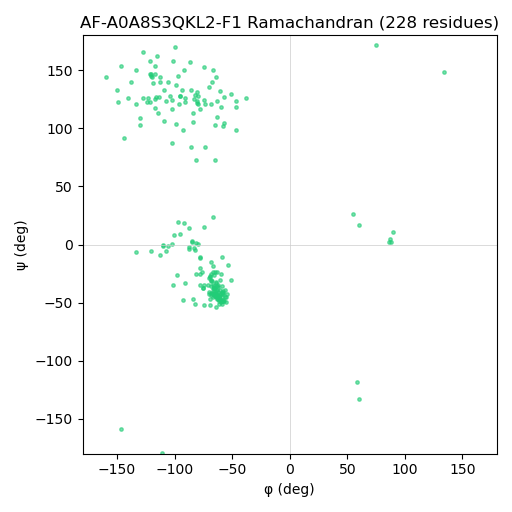 ? -15.436 5.908 21.804 1.00 86.75 81 LEU A C 1
ATOM 620 O O . LEU A 1 81 ? -15.596 4.732 21.483 1.00 86.75 81 LEU A O 1
ATOM 624 N N . ALA A 1 82 ? -16.457 6.770 21.855 1.00 89.88 82 ALA A N 1
ATOM 625 C CA . ALA A 1 82 ? -17.835 6.392 21.521 1.00 89.88 82 ALA A CA 1
ATOM 626 C C . ALA A 1 82 ? -17.938 5.779 20.116 1.00 89.88 82 ALA A C 1
ATOM 628 O O . ALA A 1 82 ? -18.480 4.687 19.978 1.00 89.88 82 ALA A O 1
ATOM 629 N N . ILE A 1 83 ? -17.284 6.399 19.128 1.00 87.88 83 ILE A N 1
ATOM 630 C CA . ILE A 1 83 ? -17.269 5.918 17.742 1.00 87.88 83 ILE A CA 1
ATOM 631 C C . ILE A 1 83 ? -16.765 4.476 17.611 1.00 87.88 83 ILE A C 1
ATOM 633 O O . ILE A 1 83 ? -17.336 3.705 16.854 1.00 87.88 83 ILE A O 1
ATOM 637 N N . MET A 1 84 ? -15.747 4.071 18.382 1.00 90.94 84 MET A N 1
ATOM 638 C CA . MET A 1 84 ? -15.211 2.703 18.330 1.00 90.94 84 MET A CA 1
ATOM 639 C C . MET A 1 84 ? -16.206 1.676 18.871 1.00 90.94 84 MET A C 1
ATOM 641 O O . MET A 1 84 ? -16.219 0.536 18.418 1.00 90.94 84 MET A O 1
ATOM 645 N N . ARG A 1 85 ? -17.053 2.077 19.825 1.00 93.25 85 ARG A N 1
ATOM 646 C CA . ARG A 1 85 ? -18.140 1.234 20.335 1.00 93.25 85 ARG A CA 1
ATOM 647 C C . ARG A 1 85 ? -19.300 1.162 19.346 1.00 93.25 85 ARG A C 1
ATOM 649 O O . ARG A 1 85 ? -19.871 0.096 19.183 1.00 93.25 85 ARG A O 1
ATOM 656 N N . GLU A 1 86 ? -19.608 2.266 18.671 1.00 93.62 86 GLU A N 1
ATOM 657 C CA . GLU A 1 86 ? -20.697 2.357 17.687 1.00 93.62 86 GLU A CA 1
ATOM 658 C C . G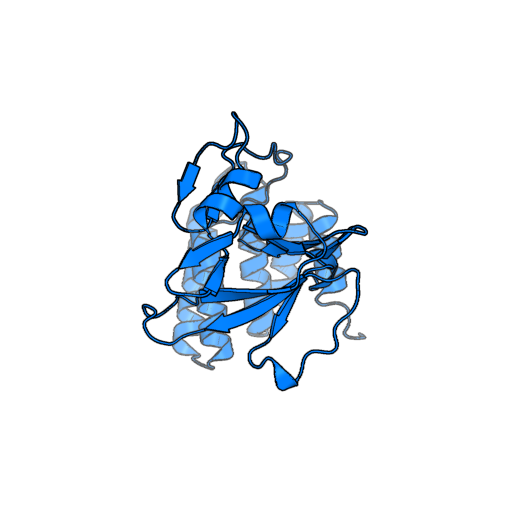LU A 1 86 ? -20.434 1.546 16.411 1.00 93.62 86 GLU A C 1
ATOM 660 O O . GLU A 1 86 ? -21.370 1.027 15.815 1.00 93.62 86 GLU A O 1
ATOM 665 N N . ILE A 1 87 ? -19.171 1.401 16.001 1.00 93.50 87 ILE A N 1
ATOM 666 C CA . ILE A 1 87 ? -18.779 0.581 14.839 1.00 93.50 87 ILE A CA 1
ATOM 667 C C . ILE A 1 87 ? -18.595 -0.908 15.170 1.00 93.50 87 ILE A C 1
ATOM 669 O O . ILE A 1 87 ? -18.182 -1.683 14.303 1.00 93.50 87 ILE A O 1
ATOM 673 N N . CYS A 1 88 ? -18.834 -1.312 16.418 1.00 95.62 88 CYS A N 1
ATOM 674 C CA . CYS A 1 88 ? -18.807 -2.712 16.817 1.00 95.62 88 CYS A CA 1
ATOM 675 C C . CYS A 1 88 ? -20.222 -3.297 16.831 1.00 95.62 88 CYS A C 1
ATOM 677 O O . CYS A 1 88 ? -21.184 -2.630 17.199 1.00 95.62 88 CYS A O 1
ATOM 679 N N . GLU A 1 89 ? -20.335 -4.570 16.473 1.00 95.19 89 GLU A N 1
ATOM 680 C CA . GLU A 1 89 ? -21.576 -5.337 16.536 1.00 95.19 89 GLU A CA 1
ATOM 681 C C . GLU A 1 89 ? -21.423 -6.498 17.514 1.00 95.19 89 GLU A C 1
ATOM 683 O O . GLU A 1 89 ? -20.349 -7.095 17.646 1.00 95.19 89 GLU A O 1
ATOM 688 N N . GLN A 1 90 ? -22.518 -6.832 18.192 1.00 94.44 90 GLN A N 1
ATOM 689 C CA . GLN A 1 90 ? -22.556 -7.995 19.060 1.00 94.44 90 GLN A CA 1
ATOM 690 C C . GLN A 1 90 ? -22.618 -9.264 18.207 1.00 94.44 90 GLN A C 1
ATOM 692 O O . GLN A 1 90 ? -23.529 -9.446 17.398 1.00 94.44 90 GLN A O 1
ATOM 697 N N . PHE A 1 91 ? -21.668 -10.167 18.418 1.00 90.12 91 PHE A N 1
ATOM 698 C CA . PHE A 1 91 ? -21.670 -11.493 17.816 1.00 90.12 91 PHE A CA 1
ATOM 699 C C . PHE A 1 91 ? -21.357 -12.523 18.897 1.00 90.12 91 PHE A C 1
ATOM 701 O O . PHE A 1 91 ? -20.314 -12.467 19.546 1.00 90.12 91 PHE A O 1
ATOM 708 N N . ARG A 1 92 ? -22.279 -13.472 19.100 1.00 87.25 92 ARG A N 1
ATOM 709 C CA . ARG A 1 92 ? -22.295 -14.347 20.284 1.00 87.25 92 ARG A CA 1
ATOM 710 C C . ARG A 1 92 ? -22.392 -13.493 21.564 1.00 87.25 92 ARG A C 1
ATOM 712 O O . ARG A 1 92 ? -23.371 -12.771 21.729 1.00 87.25 92 ARG A O 1
ATOM 719 N N . GLU A 1 93 ? -21.399 -13.565 22.444 1.00 90.81 93 GLU A N 1
ATOM 720 C CA . GLU A 1 93 ? -21.368 -12.868 23.742 1.00 90.81 93 GLU A CA 1
ATOM 721 C C . GLU A 1 93 ? -20.420 -11.659 23.758 1.00 90.81 93 GLU A C 1
ATOM 723 O O . GLU A 1 93 ? -20.343 -10.948 24.755 1.00 90.81 93 GLU A O 1
ATOM 728 N N . ASP A 1 94 ? -19.734 -11.396 22.644 1.00 93.31 94 ASP A N 1
ATOM 729 C CA . ASP A 1 94 ? -18.672 -10.399 22.546 1.00 93.31 94 ASP A CA 1
ATOM 730 C C . ASP A 1 94 ? -18.998 -9.333 21.486 1.00 93.31 94 ASP A C 1
ATOM 732 O O . ASP A 1 94 ? -19.777 -9.556 20.555 1.00 93.31 94 ASP A O 1
ATOM 736 N N . ASN A 1 95 ? -18.370 -8.162 21.615 1.00 95.44 95 ASN A N 1
ATOM 737 C CA . ASN A 1 95 ? -18.459 -7.088 20.626 1.00 95.44 95 ASN A CA 1
ATOM 738 C C . ASN A 1 95 ? -17.276 -7.160 19.662 1.00 95.44 95 ASN A C 1
ATOM 740 O O . ASN A 1 95 ? -16.121 -7.155 20.093 1.00 95.44 95 ASN A O 1
ATOM 744 N N . TYR A 1 96 ? -17.556 -7.175 18.364 1.00 95.50 96 TYR A N 1
ATOM 745 C CA . TYR A 1 96 ? -16.543 -7.252 17.316 1.00 95.50 96 TYR A CA 1
ATOM 746 C C . TYR A 1 96 ? -16.633 -6.060 16.378 1.00 95.50 96 TYR A C 1
ATOM 748 O O . TYR A 1 96 ? -17.722 -5.569 16.095 1.00 95.50 96 TYR A O 1
ATOM 756 N N . LEU A 1 97 ? -15.491 -5.621 15.853 1.00 94.38 97 LEU A N 1
ATOM 757 C CA . LEU A 1 97 ? -15.438 -4.575 14.840 1.00 94.38 97 LEU A CA 1
ATOM 758 C C . LEU A 1 97 ? -16.222 -5.007 13.591 1.00 94.38 97 LEU A C 1
ATOM 760 O O . LEU A 1 97 ? -15.845 -5.969 12.917 1.00 94.38 97 LEU A O 1
ATOM 764 N N . SER A 1 98 ? -17.272 -4.261 13.247 1.00 92.56 98 SER A N 1
ATOM 765 C CA . SER A 1 98 ? -18.002 -4.448 11.997 1.00 92.56 98 SER A CA 1
ATOM 766 C C . SER A 1 98 ? -17.282 -3.693 10.888 1.00 92.56 98 SER A C 1
ATOM 768 O O . SER A 1 98 ? -17.235 -2.462 10.873 1.00 92.56 98 SER A O 1
ATOM 770 N N . SER A 1 99 ? -16.721 -4.428 9.926 1.00 87.94 99 SER A N 1
ATOM 771 C CA . SER A 1 99 ? -16.078 -3.822 8.754 1.00 87.94 99 SER A CA 1
ATOM 772 C C . SER A 1 99 ? -17.060 -2.977 7.938 1.00 87.94 99 SER A C 1
ATOM 774 O O . SER A 1 99 ? -16.662 -1.972 7.353 1.00 87.94 99 SER A O 1
ATOM 776 N N . THR A 1 100 ? -18.346 -3.336 7.939 1.00 86.50 100 THR A N 1
ATOM 777 C CA . THR A 1 100 ? -19.410 -2.570 7.285 1.00 86.50 100 THR A CA 1
ATOM 778 C C . THR A 1 100 ? -19.672 -1.254 8.006 1.00 86.50 100 THR A C 1
ATOM 780 O O . THR A 1 100 ? -19.635 -0.209 7.359 1.00 86.50 100 THR A O 1
ATOM 783 N N . LEU A 1 101 ? -19.891 -1.274 9.327 1.00 89.62 101 LEU A N 1
ATOM 784 C CA . LEU A 1 101 ? -20.128 -0.039 10.084 1.00 89.62 101 LEU A CA 1
ATOM 785 C C . LEU A 1 101 ? -18.907 0.873 10.052 1.00 89.62 101 LEU A C 1
ATOM 787 O O . LEU A 1 101 ? -19.049 2.063 9.784 1.00 89.62 101 LEU A O 1
ATOM 791 N N . PHE A 1 102 ? -17.709 0.313 10.239 1.00 87.75 102 PHE A N 1
ATOM 792 C CA . PHE A 1 102 ? -16.468 1.074 10.147 1.00 87.75 102 PHE A CA 1
ATOM 793 C C . PHE A 1 102 ? -16.328 1.744 8.782 1.00 87.75 102 PHE A C 1
ATOM 795 O O . PHE A 1 102 ? -16.111 2.949 8.709 1.00 87.75 102 PHE A O 1
ATOM 802 N N . LYS A 1 103 ? -16.536 1.001 7.693 1.00 82.81 103 LYS A N 1
ATOM 803 C CA . LYS A 1 103 ? -16.492 1.547 6.333 1.00 82.81 103 LYS A CA 1
ATOM 804 C C . LYS A 1 103 ? -17.512 2.667 6.124 1.00 82.81 103 LYS A C 1
ATOM 806 O O . LYS A 1 103 ? -17.169 3.684 5.530 1.00 82.81 103 LYS A O 1
ATOM 811 N N . ASN A 1 104 ? -18.726 2.515 6.649 1.00 82.62 104 ASN A N 1
ATOM 812 C CA . ASN A 1 104 ? -19.778 3.526 6.531 1.00 82.62 104 ASN A CA 1
ATOM 813 C C . ASN A 1 104 ? -19.420 4.848 7.222 1.00 82.62 104 ASN A C 1
ATOM 815 O O . ASN A 1 104 ? -19.919 5.884 6.799 1.00 82.62 104 ASN A O 1
ATOM 819 N N . THR A 1 105 ? -18.524 4.852 8.218 1.00 80.94 105 THR A N 1
ATOM 820 C CA . THR A 1 105 ? -18.040 6.113 8.816 1.00 80.94 105 THR A CA 1
ATOM 821 C C . THR A 1 105 ? -17.214 6.971 7.853 1.00 80.94 105 THR A C 1
ATOM 823 O O . THR A 1 105 ? -17.059 8.167 8.086 1.00 80.94 105 THR A O 1
ATOM 826 N N . PHE A 1 106 ? -16.704 6.380 6.766 1.00 72.69 106 PHE A N 1
ATOM 827 C CA . PHE A 1 106 ? -15.911 7.063 5.740 1.00 72.69 106 PHE A CA 1
ATOM 828 C C . PHE A 1 106 ? -16.663 7.261 4.422 1.00 72.69 106 PHE A C 1
ATOM 830 O O . PHE A 1 106 ? -16.125 7.892 3.514 1.00 72.69 106 PHE A O 1
ATOM 837 N N . LEU A 1 107 ? -17.876 6.717 4.296 1.00 69.31 107 LEU A N 1
ATOM 838 C CA . LEU A 1 107 ? -18.707 6.936 3.121 1.00 69.31 107 LEU A CA 1
ATOM 839 C C . LEU A 1 107 ? -19.346 8.326 3.208 1.00 69.31 107 LEU A C 1
ATOM 841 O O . LEU A 1 107 ? -20.137 8.597 4.109 1.00 69.31 107 LEU A O 1
ATOM 845 N N . ASP A 1 108 ? -19.010 9.200 2.264 1.00 66.44 108 ASP A N 1
ATOM 846 C CA . ASP A 1 108 ? -19.753 10.431 1.987 1.00 66.44 108 ASP A CA 1
ATOM 847 C C . ASP A 1 108 ? -20.676 10.245 0.764 1.00 66.44 108 ASP A C 1
ATOM 849 O O . ASP A 1 108 ? -20.561 9.265 0.025 1.00 66.44 108 ASP A O 1
ATOM 853 N N . GLU A 1 109 ? -21.577 11.198 0.504 1.00 59.28 109 GLU A N 1
ATOM 854 C CA . GLU A 1 109 ? -22.465 11.168 -0.677 1.00 59.28 109 GLU A CA 1
ATOM 855 C C . GLU A 1 109 ? -21.707 11.123 -2.026 1.00 59.28 109 GLU A C 1
ATOM 857 O O . GLU A 1 109 ? -22.311 10.870 -3.066 1.00 59.28 109 GLU A O 1
ATOM 862 N N . ASN A 1 110 ? -20.385 11.338 -2.022 1.00 63.53 110 ASN A N 1
ATOM 863 C CA . ASN A 1 110 ? -19.528 11.421 -3.201 1.00 63.53 110 ASN A CA 1
ATOM 864 C C . ASN A 1 110 ? -18.562 10.230 -3.363 1.00 63.53 110 ASN A C 1
ATOM 866 O O . ASN A 1 110 ? -17.820 10.214 -4.345 1.00 63.53 110 ASN A O 1
ATOM 870 N N . THR A 1 111 ? -18.550 9.246 -2.453 1.00 64.38 111 THR A N 1
ATOM 871 C CA . THR A 1 111 ? -17.615 8.104 -2.482 1.00 64.38 111 THR A CA 1
ATOM 872 C C . THR A 1 111 ? -18.152 7.009 -3.409 1.00 64.38 111 THR A C 1
ATOM 874 O O . THR A 1 111 ? -19.114 6.320 -3.068 1.00 64.38 111 THR A O 1
ATOM 877 N N . PRO A 1 112 ? -17.593 6.823 -4.619 1.00 62.50 112 PRO A N 1
ATOM 878 C CA . PRO A 1 112 ? -18.402 6.303 -5.715 1.00 62.50 112 PRO A CA 1
ATOM 879 C C . PRO A 1 112 ? -18.201 4.819 -6.060 1.00 62.50 112 PRO A C 1
ATOM 881 O O . PRO A 1 112 ? -18.895 4.345 -6.959 1.00 62.50 112 PRO A O 1
ATOM 884 N N . VAL A 1 113 ? -17.339 4.037 -5.389 1.00 70.38 113 VAL A N 1
ATOM 885 C CA . VAL A 1 113 ? -17.335 2.563 -5.552 1.00 70.38 113 VAL A CA 1
ATOM 886 C C . VAL A 1 113 ? -16.897 1.837 -4.278 1.00 70.38 113 VAL A C 1
ATOM 888 O O . VAL A 1 113 ? -15.769 1.982 -3.812 1.00 70.38 113 VAL A O 1
ATOM 891 N N . VAL A 1 114 ? -17.760 0.956 -3.769 1.00 68.88 114 VAL A N 1
ATOM 892 C CA . VAL A 1 114 ? -17.406 -0.026 -2.734 1.00 68.88 114 VAL A CA 1
ATOM 893 C C . VAL A 1 114 ? -16.948 -1.322 -3.411 1.00 68.88 114 VAL A C 1
ATOM 895 O O . VAL A 1 114 ? -17.721 -1.921 -4.158 1.00 68.88 114 VAL A O 1
ATOM 898 N N . HIS A 1 115 ? -15.729 -1.794 -3.127 1.00 68.81 115 HIS A N 1
ATOM 899 C CA . HIS A 1 115 ? -15.244 -3.105 -3.580 1.00 68.81 115 HIS A CA 1
ATOM 900 C C . HIS A 1 115 ? -14.647 -3.909 -2.409 1.00 68.81 115 HIS A C 1
ATOM 902 O O . HIS A 1 115 ? -13.532 -3.686 -1.938 1.00 68.81 115 HIS A O 1
ATOM 908 N N . GLY A 1 116 ? -15.409 -4.880 -1.902 1.00 70.38 116 GLY A N 1
ATOM 909 C CA . GLY A 1 116 ? -14.980 -5.677 -0.750 1.00 70.38 116 GLY A CA 1
ATOM 910 C C . GLY A 1 116 ? -14.737 -4.817 0.511 1.00 70.38 116 GLY A C 1
ATOM 911 O O . GLY A 1 116 ? -15.609 -4.007 0.859 1.00 70.38 116 GLY A O 1
ATOM 912 N N . PRO A 1 117 ? -13.609 -5.005 1.231 1.00 69.12 117 PRO A N 1
ATOM 913 C CA . PRO A 1 117 ? -13.297 -4.250 2.449 1.00 69.12 117 PRO A CA 1
ATOM 914 C C . PRO A 1 117 ? -12.779 -2.828 2.177 1.00 69.12 117 PRO A C 1
ATOM 916 O O . PRO A 1 117 ? -12.697 -2.031 3.106 1.00 69.12 117 PRO A O 1
ATOM 919 N N . CYS A 1 118 ? -12.445 -2.504 0.927 1.00 74.25 118 CYS A N 1
ATOM 920 C CA . CYS A 1 118 ? -11.832 -1.237 0.545 1.00 74.25 118 CYS A CA 1
ATOM 921 C C . CYS A 1 118 ? -12.858 -0.267 -0.062 1.00 74.25 118 CYS A C 1
ATOM 923 O O . CYS A 1 118 ? -13.913 -0.665 -0.572 1.00 74.25 118 CYS A O 1
ATOM 925 N N . LEU A 1 119 ? -12.513 1.018 -0.014 1.00 77.62 119 LEU A N 1
ATOM 926 C CA . LEU A 1 119 ? -13.231 2.106 -0.670 1.00 77.62 119 LEU A CA 1
ATOM 927 C C . LEU A 1 119 ? -12.383 2.622 -1.830 1.00 77.62 119 LEU A C 1
ATOM 929 O O . LEU A 1 119 ? -11.196 2.873 -1.645 1.00 77.62 119 LEU A O 1
ATOM 933 N N . SER A 1 120 ? -13.002 2.804 -2.994 1.00 74.69 120 SER A N 1
ATOM 934 C CA . SER A 1 120 ? -12.398 3.518 -4.118 1.00 74.69 120 SER A CA 1
ATOM 935 C C . SER A 1 120 ? -13.068 4.869 -4.272 1.00 74.69 120 SER A C 1
ATOM 937 O O . SER A 1 120 ? -14.284 4.938 -4.472 1.00 74.69 120 SER A O 1
ATOM 939 N N . ASP A 1 121 ? -12.271 5.932 -4.238 1.00 70.06 121 ASP A N 1
ATOM 940 C CA . ASP A 1 121 ? -12.700 7.233 -4.736 1.00 70.06 121 ASP A CA 1
ATOM 941 C C . ASP A 1 121 ? -12.554 7.251 -6.274 1.00 70.06 121 ASP A C 1
ATOM 943 O O . ASP A 1 121 ? -11.517 6.857 -6.803 1.00 70.06 121 ASP A O 1
ATOM 947 N N . ARG A 1 122 ? -13.593 7.676 -7.010 1.00 57.19 122 ARG A N 1
ATOM 948 C CA . ARG A 1 122 ? -13.508 7.939 -8.468 1.00 57.19 122 ARG A CA 1
ATOM 949 C C . ARG A 1 122 ? -13.249 9.405 -8.757 1.00 57.19 122 ARG A C 1
ATOM 951 O O . ARG A 1 122 ? -13.339 9.802 -9.920 1.00 57.19 122 ARG A O 1
ATOM 958 N N . LYS A 1 123 ? -12.955 10.239 -7.759 1.00 55.16 123 LYS A N 1
ATOM 959 C CA . LYS A 1 123 ? -12.285 11.493 -8.071 1.00 55.16 123 LYS A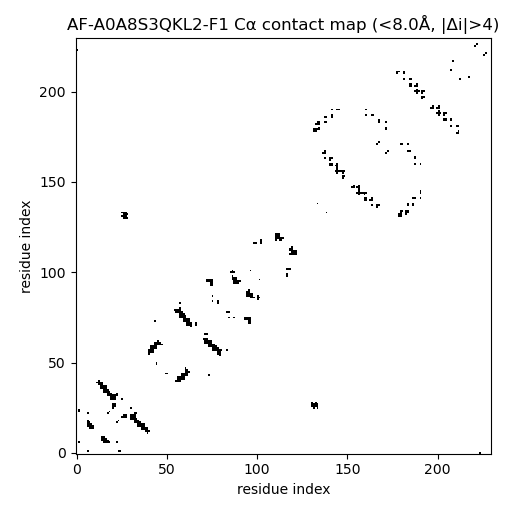 CA 1
ATOM 960 C C . LYS A 1 123 ? -11.011 11.102 -8.795 1.00 55.16 123 LYS A C 1
ATOM 962 O O . LYS A 1 123 ? -10.070 10.600 -8.187 1.00 55.16 123 LYS A O 1
ATOM 967 N N . GLU A 1 124 ? -11.026 11.299 -10.113 1.00 46.84 124 GLU A N 1
ATOM 968 C CA . GLU A 1 124 ? -9.824 11.534 -10.883 1.00 46.84 124 GLU A CA 1
ATOM 969 C C . GLU A 1 124 ? -9.092 12.586 -10.065 1.00 46.84 124 GLU A C 1
ATOM 971 O O . GLU A 1 124 ? -9.470 13.761 -10.062 1.00 46.84 124 GLU A O 1
ATOM 976 N N . LEU A 1 125 ? -8.116 12.152 -9.260 1.00 47.22 125 LEU A N 1
ATOM 977 C CA . LEU A 1 125 ? -7.124 13.065 -8.743 1.00 47.22 125 LEU A CA 1
ATOM 978 C C . LEU A 1 125 ? -6.725 13.838 -9.989 1.00 47.22 125 LEU A C 1
ATOM 980 O O . LEU A 1 125 ? -6.347 13.228 -10.993 1.00 47.22 125 LEU A O 1
ATOM 984 N N . LEU A 1 126 ? -6.950 15.154 -9.974 1.00 41.53 126 LEU A N 1
ATOM 985 C CA . LEU A 1 126 ? -6.457 16.061 -10.997 1.00 41.53 126 LEU A CA 1
ATOM 986 C C . LEU A 1 126 ? -4.937 16.008 -10.864 1.00 41.53 126 LEU A C 1
ATOM 988 O O . LEU A 1 126 ? -4.306 16.889 -10.287 1.00 41.53 126 LEU A O 1
ATOM 992 N N . ILE A 1 127 ? -4.369 14.888 -11.305 1.00 44.66 127 ILE A N 1
ATOM 993 C CA . ILE A 1 127 ? -2.958 14.641 -11.425 1.00 44.66 127 ILE A CA 1
ATOM 994 C C . ILE A 1 127 ? -2.568 15.687 -12.447 1.00 44.66 127 ILE A C 1
ATOM 996 O O . ILE A 1 127 ? -3.001 15.643 -13.605 1.00 44.66 127 ILE A O 1
ATOM 1000 N N . ASP A 1 128 ? -1.841 16.690 -11.962 1.00 40.47 128 ASP A N 1
ATOM 1001 C CA . ASP A 1 128 ? -1.134 17.639 -12.799 1.00 40.47 128 ASP A CA 1
ATOM 1002 C C . ASP A 1 128 ? -0.577 16.864 -13.997 1.00 40.47 128 ASP A C 1
ATOM 1004 O O . ASP A 1 128 ? 0.035 15.807 -13.828 1.00 40.47 128 ASP A O 1
ATOM 1008 N N . ARG A 1 129 ? -0.881 17.324 -15.215 1.00 41.06 129 ARG A N 1
ATOM 1009 C CA . ARG A 1 129 ? -0.703 16.588 -16.485 1.00 41.06 129 ARG A CA 1
ATOM 1010 C C . ARG A 1 129 ? 0.773 16.329 -16.846 1.00 41.06 129 ARG A C 1
ATOM 1012 O O . ARG A 1 129 ? 1.114 16.135 -18.008 1.00 41.06 129 ARG A O 1
ATOM 1019 N N . THR A 1 130 ? 1.655 16.322 -15.856 1.00 45.59 130 THR A N 1
ATOM 1020 C CA . THR A 1 130 ? 3.054 15.908 -15.887 1.00 45.59 130 THR A CA 1
ATOM 1021 C C . THR A 1 130 ? 3.232 14.405 -15.620 1.00 45.59 130 THR A C 1
ATOM 1023 O O . THR A 1 130 ? 4.355 13.958 -15.393 1.00 45.59 130 THR A O 1
ATOM 1026 N N . CYS A 1 131 ? 2.144 13.622 -15.684 1.00 48.00 131 CYS A N 1
ATOM 1027 C CA . CYS A 1 131 ? 2.131 12.166 -15.532 1.00 48.00 131 CYS A CA 1
ATOM 1028 C C . CYS A 1 131 ? 3.235 11.499 -16.380 1.00 48.00 131 CYS A C 1
ATOM 1030 O O . CYS A 1 131 ? 3.338 11.701 -17.597 1.00 48.00 131 CYS A O 1
ATOM 1032 N N . PHE A 1 132 ? 4.094 10.731 -15.711 1.00 53.50 132 PHE A N 1
ATOM 1033 C CA . PHE A 1 132 ? 5.237 10.034 -16.294 1.00 53.50 132 PHE A CA 1
ATOM 1034 C C . PHE A 1 132 ? 4.759 8.833 -17.114 1.00 53.50 132 PHE A C 1
ATOM 1036 O O . PHE A 1 132 ? 4.753 7.713 -16.629 1.00 53.50 132 PHE A O 1
ATOM 1043 N N . ILE A 1 133 ? 4.370 9.037 -18.374 1.00 58.16 133 ILE A N 1
ATOM 1044 C CA . ILE A 1 133 ? 3.891 7.935 -19.223 1.00 58.16 133 ILE A CA 1
ATOM 1045 C C . ILE A 1 133 ? 4.974 6.850 -19.323 1.00 58.16 133 ILE A C 1
ATOM 1047 O O . ILE A 1 133 ? 5.948 6.997 -20.062 1.00 58.16 133 ILE A O 1
ATOM 1051 N N . ILE A 1 134 ? 4.813 5.756 -18.575 1.00 65.94 134 ILE A N 1
ATOM 1052 C CA . ILE A 1 134 ? 5.710 4.610 -18.656 1.00 65.94 134 ILE A CA 1
ATOM 1053 C C . ILE A 1 134 ? 5.285 3.797 -19.876 1.00 65.94 134 ILE A C 1
ATOM 1055 O O . ILE A 1 134 ? 4.127 3.392 -19.955 1.00 65.94 134 ILE A O 1
ATOM 1059 N N . PRO A 1 135 ? 6.189 3.542 -20.829 1.00 73.38 135 PRO A N 1
ATOM 1060 C CA . PRO A 1 135 ? 5.920 2.691 -21.979 1.00 73.38 135 PRO A CA 1
ATOM 1061 C C . PRO A 1 135 ? 5.669 1.246 -21.510 1.00 73.38 135 PRO A C 1
ATOM 1063 O O . PRO A 1 135 ? 6.645 0.557 -21.211 1.00 73.38 135 PRO A O 1
ATOM 1066 N N . PRO A 1 136 ? 4.416 0.742 -21.449 1.00 74.31 136 PRO A N 1
ATOM 1067 C CA . PRO A 1 136 ? 4.117 -0.493 -20.715 1.00 74.31 136 PRO A CA 1
ATOM 1068 C C . PRO A 1 136 ? 4.885 -1.698 -21.267 1.00 74.31 136 PRO A C 1
ATOM 1070 O O . PRO A 1 136 ? 5.422 -2.503 -20.515 1.00 74.31 136 PRO A O 1
ATOM 1073 N N . VAL A 1 137 ? 5.010 -1.770 -22.596 1.00 80.38 137 VAL A N 1
ATOM 1074 C CA . VAL A 1 137 ? 5.725 -2.851 -23.288 1.00 80.38 137 VAL A CA 1
ATOM 1075 C C . VAL A 1 137 ? 7.233 -2.773 -23.039 1.00 80.38 137 VAL A C 1
ATOM 1077 O O . VAL A 1 137 ? 7.847 -3.775 -22.688 1.00 80.38 137 VAL A O 1
ATOM 1080 N N . ALA A 1 138 ? 7.842 -1.588 -23.161 1.00 84.06 138 ALA A N 1
ATOM 1081 C CA . ALA A 1 138 ? 9.274 -1.442 -22.895 1.00 84.06 138 ALA A CA 1
ATOM 1082 C C . ALA A 1 138 ? 9.591 -1.704 -21.414 1.00 84.06 138 ALA A C 1
ATOM 1084 O O . ALA A 1 138 ? 10.577 -2.363 -21.095 1.00 84.06 138 ALA A O 1
ATOM 1085 N N . TYR A 1 139 ? 8.727 -1.258 -20.502 1.00 84.44 139 TYR A N 1
ATOM 1086 C CA . TYR A 1 139 ? 8.902 -1.508 -19.077 1.00 84.44 139 TYR A CA 1
ATOM 1087 C C . TYR A 1 139 ? 8.755 -2.994 -18.726 1.00 84.44 139 TYR A C 1
ATOM 1089 O O . TYR A 1 139 ? 9.550 -3.508 -17.948 1.00 84.44 139 TYR A O 1
ATOM 1097 N N . ALA A 1 140 ? 7.828 -3.722 -19.357 1.00 86.44 140 ALA A N 1
ATOM 1098 C CA . ALA A 1 140 ? 7.691 -5.168 -19.171 1.00 86.44 140 ALA A CA 1
ATOM 1099 C C . ALA A 1 140 ? 8.951 -5.946 -19.600 1.00 86.44 140 ALA A C 1
ATOM 1101 O O . ALA A 1 140 ? 9.426 -6.811 -18.857 1.00 86.44 140 ALA A O 1
ATOM 1102 N N . HIS A 1 141 ? 9.543 -5.613 -20.754 1.00 91.50 141 HIS A N 1
ATOM 1103 C CA . HIS A 1 141 ? 10.812 -6.217 -21.184 1.00 91.50 141 HIS A CA 1
ATOM 1104 C C . HIS A 1 141 ? 11.966 -5.858 -20.243 1.00 91.50 141 HIS A C 1
ATOM 1106 O O . HIS A 1 141 ? 12.793 -6.710 -19.923 1.00 91.50 141 HIS A O 1
ATOM 1112 N N . PHE A 1 142 ? 11.991 -4.626 -19.733 1.00 93.38 142 PHE A N 1
ATOM 1113 C CA . PHE A 1 142 ? 12.985 -4.203 -18.751 1.00 93.38 142 PHE A CA 1
ATOM 1114 C C . PHE A 1 142 ? 12.848 -4.932 -17.405 1.00 93.38 142 PHE A C 1
ATOM 1116 O O . PHE A 1 142 ? 13.850 -5.389 -16.860 1.00 93.38 142 PHE A O 1
ATOM 1123 N N . LEU A 1 143 ? 11.630 -5.112 -16.883 1.00 91.62 143 LEU A N 1
ATOM 1124 C CA . LEU A 1 143 ? 11.392 -5.903 -15.670 1.00 91.62 143 LEU A CA 1
ATOM 1125 C C . LEU A 1 143 ? 11.791 -7.370 -15.867 1.00 91.62 143 LEU A C 1
ATOM 1127 O O . LEU A 1 143 ? 12.426 -7.950 -14.987 1.00 91.62 143 LEU A O 1
ATOM 1131 N N . SER A 1 144 ? 11.482 -7.945 -17.032 1.00 93.81 144 SER A N 1
ATOM 1132 C CA . SER A 1 144 ? 11.905 -9.307 -17.392 1.00 93.81 144 SER A CA 1
ATOM 1133 C C . SER A 1 144 ? 13.432 -9.418 -17.402 1.00 93.81 144 SER A C 1
ATOM 1135 O O . SER A 1 144 ? 13.993 -10.306 -16.762 1.00 93.81 144 SER A O 1
ATOM 1137 N N . PHE A 1 145 ? 14.114 -8.451 -18.026 1.00 96.38 145 PHE A N 1
ATOM 1138 C CA . PHE A 1 145 ? 15.572 -8.340 -18.003 1.00 96.38 145 PHE A CA 1
ATOM 1139 C C . PHE A 1 145 ? 16.124 -8.292 -16.571 1.00 96.38 145 PHE A C 1
ATOM 1141 O O . PHE A 1 145 ? 17.017 -9.072 -16.249 1.00 96.38 145 PHE A O 1
ATOM 1148 N N . LEU A 1 146 ? 15.580 -7.435 -15.697 1.00 90.88 146 LEU A N 1
ATOM 1149 C CA . LEU A 1 146 ? 16.028 -7.329 -14.303 1.00 90.88 146 LEU A CA 1
ATOM 1150 C C . LEU A 1 146 ? 15.847 -8.647 -13.544 1.00 90.88 146 LEU A C 1
ATOM 1152 O O . LEU A 1 146 ? 16.758 -9.071 -12.832 1.00 90.88 146 LEU A O 1
ATOM 1156 N N . CYS A 1 147 ? 14.707 -9.319 -13.723 1.00 93.38 147 CYS A N 1
ATOM 1157 C CA . CYS A 1 147 ? 14.449 -10.614 -13.099 1.00 93.38 147 CYS A CA 1
ATOM 1158 C C . CYS A 1 147 ? 15.510 -11.641 -13.513 1.00 93.38 147 CYS A C 1
ATOM 1160 O O . CYS A 1 147 ? 16.143 -12.261 -12.659 1.00 93.38 147 CYS A O 1
ATOM 1162 N N . TYR A 1 148 ? 15.761 -11.788 -14.816 1.00 96.44 148 TYR A N 1
ATOM 1163 C CA . TYR A 1 148 ? 16.743 -12.750 -15.311 1.00 96.44 148 TYR A CA 1
ATOM 1164 C C . TYR A 1 148 ? 18.182 -12.384 -14.949 1.00 96.44 148 TYR A C 1
ATOM 1166 O O . TYR A 1 148 ? 18.968 -13.278 -14.636 1.00 96.44 148 TYR A O 1
ATOM 1174 N N . TYR A 1 149 ? 18.517 -11.093 -14.930 1.00 92.12 149 TYR A N 1
ATOM 1175 C CA . TYR A 1 149 ? 19.813 -10.604 -14.470 1.00 92.12 149 TYR A CA 1
ATOM 1176 C C . TYR A 1 149 ? 20.069 -11.004 -13.010 1.00 92.12 149 TYR A C 1
ATOM 1178 O O . TYR A 1 149 ? 21.097 -11.607 -12.710 1.00 92.12 149 TYR A O 1
ATOM 1186 N N . HIS A 1 150 ? 19.112 -10.759 -12.107 1.00 90.94 150 HIS A N 1
ATOM 1187 C CA . HIS A 1 150 ? 19.254 -11.101 -10.686 1.00 90.94 150 HIS A CA 1
ATOM 1188 C C . HIS A 1 150 ? 19.239 -12.609 -10.406 1.00 90.94 150 HIS A C 1
ATOM 1190 O O . HIS A 1 150 ? 19.864 -13.060 -9.448 1.00 90.94 150 HIS A O 1
ATOM 1196 N N . LEU A 1 151 ? 18.578 -13.395 -11.256 1.00 94.69 151 LEU A N 1
ATOM 1197 C CA . LEU A 1 151 ? 18.605 -14.858 -11.200 1.00 94.69 151 LEU A CA 1
ATOM 1198 C C . LEU A 1 151 ? 19.851 -15.470 -11.868 1.00 94.69 151 LEU A C 1
ATOM 1200 O O . LEU A 1 151 ? 19.973 -16.692 -11.908 1.00 94.69 151 LEU A O 1
ATOM 1204 N N . ASN A 1 152 ? 20.771 -14.654 -12.401 1.00 93.19 152 ASN A N 1
ATOM 1205 C CA . ASN A 1 152 ? 21.924 -15.086 -13.201 1.00 93.19 152 ASN A CA 1
ATOM 1206 C C . ASN A 1 152 ? 21.549 -15.947 -14.426 1.00 93.19 152 ASN A C 1
ATOM 1208 O O . ASN A 1 152 ? 22.355 -16.737 -14.922 1.00 93.19 152 ASN A O 1
ATOM 1212 N N . ASN A 1 153 ? 20.331 -15.791 -14.951 1.00 95.38 153 ASN A N 1
ATOM 1213 C CA . ASN A 1 153 ? 19.896 -16.466 -16.167 1.00 95.38 153 ASN A CA 1
ATOM 1214 C C . ASN A 1 153 ? 20.325 -15.651 -17.394 1.00 95.38 153 ASN A C 1
ATOM 1216 O O . ASN A 1 153 ? 19.567 -14.851 -17.941 1.00 95.38 153 ASN A O 1
ATOM 1220 N N . VAL A 1 154 ? 21.574 -15.856 -17.818 1.00 93.75 154 VAL A N 1
ATOM 1221 C CA . VAL A 1 154 ? 22.218 -15.068 -18.883 1.00 93.75 154 VAL A CA 1
ATOM 1222 C C . VAL A 1 154 ? 21.448 -15.130 -20.205 1.00 93.75 154 VAL A C 1
ATOM 1224 O O . VAL A 1 154 ? 21.315 -14.110 -20.878 1.00 93.75 154 VAL A O 1
ATOM 1227 N N . ARG A 1 155 ? 20.912 -16.300 -20.571 1.00 95.69 155 ARG A N 1
ATOM 1228 C CA . ARG A 1 155 ? 20.202 -16.491 -21.843 1.00 95.69 155 ARG A CA 1
ATOM 1229 C C . ARG A 1 155 ? 18.934 -15.645 -21.905 1.00 95.69 155 ARG A C 1
ATOM 1231 O O . ARG A 1 155 ? 18.758 -14.866 -22.836 1.00 95.69 155 ARG A O 1
ATOM 1238 N N . GLU A 1 156 ? 18.073 -15.777 -20.903 1.00 95.94 156 GLU A N 1
ATOM 1239 C CA . GLU A 1 156 ? 16.800 -15.051 -20.867 1.00 95.94 156 GLU A CA 1
ATOM 1240 C C . GLU A 1 156 ? 17.001 -13.546 -20.628 1.00 95.94 156 GLU A C 1
ATOM 1242 O O . GLU A 1 156 ? 16.248 -12.713 -21.138 1.00 95.94 156 GLU A O 1
ATOM 1247 N N . CYS A 1 157 ? 18.079 -13.185 -19.924 1.00 93.69 157 CYS A N 1
ATOM 1248 C CA . CYS A 1 157 ? 18.535 -11.807 -19.775 1.00 93.69 157 CYS A CA 1
ATOM 1249 C C . CYS A 1 157 ? 18.878 -11.181 -21.139 1.00 93.69 157 CYS A C 1
ATOM 1251 O O . CYS A 1 157 ? 18.390 -10.097 -21.457 1.00 93.69 157 CYS A O 1
ATOM 1253 N N . GLN A 1 158 ? 19.641 -11.881 -21.985 1.00 94.06 158 GLN A N 1
ATOM 1254 C CA . GLN A 1 158 ? 19.976 -11.410 -23.334 1.00 94.06 158 GLN A CA 1
ATOM 1255 C C . GLN A 1 158 ? 18.744 -11.277 -24.235 1.00 94.06 158 GLN A C 1
ATOM 1257 O O . GLN A 1 158 ? 18.622 -10.277 -24.940 1.00 94.06 158 GLN A O 1
ATOM 1262 N N . ILE A 1 159 ? 17.818 -12.240 -24.180 1.00 95.75 159 ILE A N 1
ATOM 1263 C CA . ILE A 1 159 ? 16.559 -12.192 -24.940 1.00 95.75 159 ILE A CA 1
ATOM 1264 C C . ILE A 1 159 ? 15.737 -10.971 -24.517 1.00 95.75 159 ILE A C 1
ATOM 1266 O O . ILE A 1 159 ? 15.390 -10.139 -25.349 1.00 95.75 159 ILE A O 1
ATOM 1270 N N . SER A 1 160 ? 15.521 -10.798 -23.211 1.00 94.56 160 SER A N 1
ATOM 1271 C CA . SER A 1 160 ? 14.741 -9.672 -22.683 1.00 94.56 160 SER A CA 1
ATOM 1272 C C . SER A 1 160 ? 15.387 -8.317 -22.991 1.00 94.56 160 SER A C 1
ATOM 1274 O O . SER A 1 160 ? 14.691 -7.341 -23.268 1.00 94.56 160 SER A O 1
ATOM 1276 N N . PHE A 1 161 ? 16.723 -8.248 -22.981 1.00 95.44 161 PHE A N 1
ATOM 1277 C CA . PHE A 1 161 ? 17.464 -7.061 -23.408 1.00 95.44 161 PHE A CA 1
ATOM 1278 C C . PHE A 1 161 ? 17.264 -6.762 -24.900 1.00 95.44 161 PHE A C 1
ATOM 1280 O O . PHE A 1 161 ? 17.047 -5.611 -25.284 1.00 95.44 161 PHE A O 1
ATOM 1287 N N . GLN A 1 162 ? 17.322 -7.789 -25.748 1.00 95.00 162 GLN A N 1
ATOM 1288 C CA . GLN A 1 162 ? 17.110 -7.641 -27.182 1.00 95.00 162 GLN A CA 1
ATOM 1289 C C . GLN A 1 162 ? 15.676 -7.202 -27.494 1.00 95.00 162 GLN A C 1
ATOM 1291 O O . GLN A 1 162 ? 15.490 -6.274 -28.281 1.00 95.00 162 GLN A O 1
ATOM 1296 N N . ASP A 1 163 ? 14.683 -7.784 -26.824 1.00 94.00 163 ASP A N 1
ATOM 1297 C CA . ASP A 1 163 ? 13.276 -7.405 -26.965 1.00 94.00 163 ASP A CA 1
ATOM 1298 C C . ASP A 1 163 ? 13.020 -5.962 -26.515 1.00 94.00 163 ASP A C 1
ATOM 1300 O O . ASP A 1 163 ? 12.288 -5.222 -27.178 1.00 94.00 163 ASP A O 1
ATOM 1304 N N . LEU A 1 164 ? 13.666 -5.524 -25.427 1.00 92.50 164 LEU A N 1
ATOM 1305 C CA . LEU A 1 164 ? 13.643 -4.129 -24.989 1.00 92.50 164 LEU A CA 1
ATOM 1306 C C . LEU A 1 164 ? 14.196 -3.203 -26.080 1.00 92.50 164 LEU A C 1
ATOM 1308 O O . LEU A 1 164 ? 13.562 -2.204 -26.425 1.00 92.50 164 LEU A O 1
ATOM 1312 N N . ASN A 1 165 ? 15.358 -3.538 -26.643 1.00 90.88 165 ASN A N 1
ATOM 1313 C CA . ASN A 1 165 ? 16.007 -2.725 -27.668 1.00 90.88 165 ASN A CA 1
ATOM 1314 C C . ASN A 1 165 ? 15.166 -2.648 -28.956 1.00 90.88 165 ASN A C 1
ATOM 1316 O O . ASN A 1 165 ? 14.958 -1.562 -29.498 1.00 90.88 165 ASN A O 1
ATOM 1320 N N . LEU A 1 166 ? 14.614 -3.781 -29.405 1.00 89.50 166 LEU A N 1
ATOM 1321 C CA . LEU A 1 166 ? 13.707 -3.844 -30.553 1.00 89.50 166 LEU A CA 1
ATOM 1322 C C . LEU A 1 166 ? 12.426 -3.050 -30.303 1.00 89.50 166 LEU A C 1
ATOM 1324 O O . LEU A 1 166 ? 12.017 -2.271 -31.156 1.00 89.50 166 LEU A O 1
ATOM 1328 N N . THR A 1 167 ? 11.832 -3.173 -29.115 1.00 86.56 167 THR A N 1
ATOM 1329 C CA . THR A 1 167 ? 10.639 -2.408 -28.727 1.00 86.56 167 THR A CA 1
ATOM 1330 C C . THR A 1 167 ? 10.892 -0.903 -28.793 1.00 86.56 167 THR A C 1
ATOM 1332 O O . THR A 1 167 ? 10.042 -0.150 -29.268 1.00 86.56 167 THR A O 1
ATOM 1335 N N . ILE A 1 168 ? 12.065 -0.451 -28.342 1.00 85.44 168 ILE A N 1
ATOM 1336 C CA . ILE A 1 168 ? 12.469 0.959 -28.405 1.00 85.44 168 ILE A CA 1
ATOM 1337 C C . ILE A 1 168 ? 12.670 1.412 -29.853 1.00 85.44 168 ILE A C 1
ATOM 1339 O O . ILE A 1 168 ? 12.164 2.473 -30.228 1.00 85.44 168 ILE A O 1
ATOM 1343 N N . ALA A 1 169 ? 13.357 0.607 -30.664 1.00 83.12 169 ALA A N 1
ATOM 1344 C CA . ALA A 1 169 ? 13.614 0.900 -32.071 1.00 83.12 169 ALA A CA 1
ATOM 1345 C C . ALA A 1 169 ? 12.335 0.920 -32.928 1.00 83.12 169 ALA A C 1
ATOM 1347 O O . ALA A 1 169 ? 12.209 1.764 -33.808 1.00 83.12 169 ALA A O 1
ATOM 1348 N N . ASP A 1 170 ? 11.381 0.031 -32.660 1.00 76.81 170 ASP A N 1
ATOM 1349 C CA . ASP A 1 170 ? 10.148 -0.111 -33.440 1.00 76.81 170 ASP A CA 1
ATOM 1350 C C . ASP A 1 170 ? 9.085 0.919 -33.023 1.00 76.81 170 ASP A C 1
ATOM 1352 O O . ASP A 1 170 ? 8.559 1.673 -33.841 1.00 76.81 170 ASP A O 1
ATOM 1356 N N . LYS A 1 171 ? 8.802 1.018 -31.718 1.00 68.19 171 LYS A N 1
ATOM 1357 C CA . LYS A 1 171 ? 7.633 1.760 -31.213 1.00 68.19 171 LYS A CA 1
ATOM 1358 C C . LYS A 1 171 ? 7.940 3.175 -30.750 1.00 68.19 171 LYS A C 1
ATOM 1360 O O . LYS A 1 171 ? 7.059 4.030 -30.758 1.00 68.19 171 LYS A O 1
ATOM 1365 N N . TYR A 1 172 ? 9.176 3.438 -30.332 1.00 65.12 172 TYR A N 1
ATOM 1366 C CA . TYR A 1 172 ? 9.551 4.713 -29.716 1.00 65.12 172 TYR A CA 1
ATOM 1367 C C . TYR A 1 172 ? 10.466 5.563 -30.612 1.00 65.12 172 TYR A C 1
ATOM 1369 O O . TYR A 1 172 ? 10.759 6.715 -30.280 1.00 65.12 172 TYR A O 1
ATOM 1377 N N . PHE A 1 173 ? 10.830 5.070 -31.802 1.00 63.03 173 PHE A N 1
ATOM 1378 C CA . PHE A 1 173 ? 11.601 5.822 -32.798 1.00 63.03 173 PHE A CA 1
ATOM 1379 C C . PHE A 1 173 ? 10.740 6.837 -33.581 1.00 63.03 173 PHE A C 1
ATOM 1381 O O . PHE A 1 173 ? 11.241 7.892 -33.966 1.00 63.03 173 PHE A O 1
ATOM 1388 N N . ILE A 1 174 ? 9.418 6.632 -33.701 1.00 50.06 174 ILE A N 1
ATOM 1389 C CA . ILE A 1 174 ? 8.513 7.476 -34.511 1.00 50.06 174 ILE A CA 1
ATOM 1390 C C . ILE A 1 174 ? 7.465 8.158 -33.610 1.00 50.06 174 ILE A C 1
ATOM 1392 O O . ILE A 1 174 ? 6.701 7.490 -32.930 1.00 50.06 174 ILE A O 1
ATOM 1396 N N . GLY A 1 175 ? 7.451 9.498 -33.546 1.00 48.44 175 GLY A N 1
ATOM 1397 C CA . GLY A 1 175 ? 6.380 10.272 -32.879 1.00 48.44 175 GLY A CA 1
ATOM 1398 C C . GLY A 1 175 ? 6.850 11.408 -31.957 1.00 48.44 175 GLY A C 1
ATOM 1399 O O . GLY A 1 175 ? 7.916 11.334 -31.356 1.00 48.44 175 GLY A O 1
ATOM 1400 N N . ILE A 1 176 ? 6.060 12.479 -31.869 1.00 46.09 176 ILE A N 1
ATOM 1401 C CA . ILE A 1 176 ? 6.421 13.802 -31.313 1.00 46.09 176 ILE A CA 1
ATOM 1402 C C . ILE A 1 176 ? 6.293 13.880 -29.768 1.00 46.09 176 ILE A C 1
ATOM 1404 O O . ILE A 1 176 ? 6.681 14.879 -29.161 1.00 46.09 176 ILE A O 1
ATOM 1408 N N . GLU A 1 177 ? 5.830 12.826 -29.090 1.00 54.19 177 GLU A N 1
ATOM 1409 C CA . GLU A 1 177 ? 5.692 12.835 -27.625 1.00 54.19 177 GLU A CA 1
ATOM 1410 C C . GLU A 1 177 ? 7.024 12.579 -26.898 1.00 54.19 177 GLU A C 1
ATOM 1412 O O . GLU A 1 177 ? 7.683 11.552 -27.073 1.00 54.19 177 GLU A O 1
ATOM 1417 N N . LYS A 1 178 ? 7.435 13.548 -26.068 1.00 58.28 178 LYS A N 1
ATOM 1418 C CA . LYS A 1 178 ? 8.760 13.597 -25.420 1.00 58.28 178 LYS A CA 1
ATOM 1419 C C . LYS A 1 178 ? 8.884 12.727 -24.160 1.00 58.28 178 LYS A C 1
ATOM 1421 O O . LYS A 1 178 ? 9.996 12.343 -23.806 1.00 58.28 178 LYS A O 1
ATOM 1426 N N . THR A 1 179 ? 7.780 12.434 -23.475 1.00 57.28 179 THR A N 1
ATOM 1427 C CA . THR A 1 179 ? 7.759 11.808 -22.139 1.00 57.28 179 THR A CA 1
ATOM 1428 C C . THR A 1 179 ? 7.859 10.274 -22.138 1.00 57.28 179 THR A C 1
ATOM 1430 O O . THR A 1 179 ? 8.722 9.770 -21.424 1.00 57.28 179 THR A O 1
ATOM 1433 N N . PRO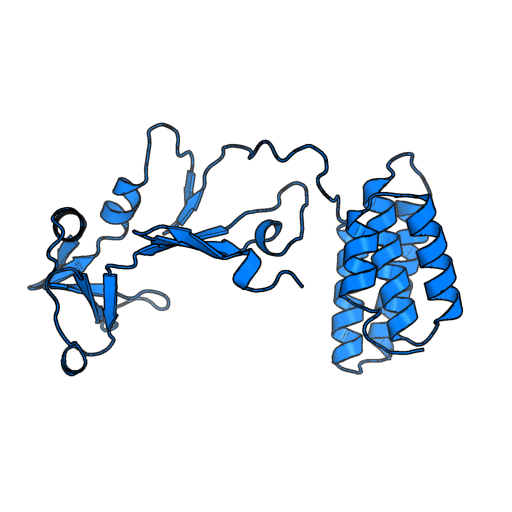 A 1 180 ? 7.115 9.492 -22.949 1.00 59.34 180 PRO A N 1
ATOM 1434 C CA . PRO A 1 180 ? 7.254 8.030 -22.928 1.00 59.34 180 PRO A CA 1
ATOM 1435 C C . PRO A 1 180 ? 8.594 7.537 -23.487 1.00 59.34 180 PRO A C 1
ATOM 1437 O O . PRO A 1 180 ? 9.115 6.502 -23.066 1.00 59.34 180 PRO A O 1
ATOM 1440 N N . LYS A 1 181 ? 9.204 8.303 -24.400 1.00 72.38 181 LYS A N 1
ATOM 1441 C CA . LYS A 1 181 ? 10.502 7.965 -25.000 1.00 72.38 181 LYS A CA 1
ATOM 1442 C C . LYS A 1 181 ? 11.644 8.052 -23.997 1.00 72.38 181 LYS A C 1
ATOM 1444 O O . LYS A 1 181 ? 12.494 7.167 -23.972 1.00 72.38 181 LYS A O 1
ATOM 1449 N N . SER A 1 182 ? 11.676 9.095 -23.166 1.00 73.12 182 SER A N 1
ATOM 1450 C CA . SER A 1 182 ? 12.753 9.274 -22.186 1.00 73.12 182 SER A CA 1
ATOM 1451 C C . SER A 1 182 ? 12.784 8.135 -21.164 1.00 73.12 182 SER A C 1
ATOM 1453 O O . SER A 1 182 ? 13.869 7.674 -20.822 1.00 73.12 182 SER A O 1
ATOM 1455 N N . VAL A 1 183 ? 11.619 7.621 -20.754 1.00 77.19 183 VAL A N 1
ATOM 1456 C CA . VAL A 1 183 ? 11.502 6.459 -19.856 1.00 77.19 183 VAL A CA 1
ATOM 1457 C C . VAL A 1 183 ? 11.966 5.168 -20.536 1.00 77.19 183 VAL A C 1
ATOM 1459 O O . VAL A 1 183 ? 12.691 4.384 -19.926 1.00 77.19 183 VAL A O 1
ATOM 1462 N N . ALA A 1 184 ? 11.616 4.955 -21.809 1.00 83.25 184 ALA A N 1
ATOM 1463 C CA . ALA A 1 184 ? 12.071 3.785 -22.565 1.00 83.25 184 ALA A CA 1
ATOM 1464 C C . ALA A 1 184 ? 13.605 3.769 -22.695 1.00 83.25 184 ALA A C 1
ATOM 1466 O O . ALA A 1 184 ? 14.262 2.779 -22.371 1.00 83.25 184 ALA A O 1
ATOM 1467 N N . TYR A 1 185 ? 14.188 4.906 -23.089 1.00 85.50 185 TYR A N 1
ATOM 1468 C CA . TYR A 1 185 ? 15.639 5.066 -23.151 1.00 85.50 185 TYR A CA 1
ATOM 1469 C C . TYR A 1 185 ? 16.291 4.953 -21.771 1.00 85.50 185 TYR A C 1
ATOM 1471 O O . TYR A 1 185 ? 17.405 4.446 -21.678 1.00 85.50 185 TYR A O 1
ATOM 1479 N N . TYR A 1 186 ? 15.619 5.376 -20.697 1.00 85.31 186 TYR A N 1
ATOM 1480 C CA . TYR A 1 186 ? 16.125 5.195 -19.336 1.00 85.31 186 TYR A CA 1
ATOM 1481 C C . TYR A 1 186 ? 16.266 3.711 -18.989 1.00 85.31 186 TYR A C 1
ATOM 1483 O O . TYR A 1 186 ? 17.336 3.292 -18.552 1.00 85.31 186 TYR A O 1
ATOM 1491 N N . CYS A 1 187 ? 15.238 2.907 -19.278 1.00 88.00 187 CYS A N 1
ATOM 1492 C CA . CYS A 1 187 ? 15.280 1.455 -19.098 1.00 88.00 187 CYS A CA 1
ATOM 1493 C C . CYS A 1 187 ? 16.448 0.823 -19.876 1.00 88.00 187 CYS A C 1
ATOM 1495 O O . CYS A 1 187 ? 17.212 0.035 -19.322 1.00 88.00 187 CYS A O 1
ATOM 1497 N N . LEU A 1 188 ? 16.641 1.224 -21.139 1.00 90.81 188 LEU A N 1
ATOM 1498 C CA . LEU A 1 188 ? 17.756 0.747 -21.965 1.00 90.81 188 LEU A CA 1
ATOM 1499 C C . LEU A 1 188 ? 19.122 1.150 -21.398 1.00 90.81 188 LEU A C 1
ATOM 1501 O O . LEU A 1 188 ? 20.021 0.318 -21.316 1.00 90.81 188 LEU A O 1
ATOM 1505 N N . GLY A 1 189 ? 19.279 2.410 -20.985 1.00 89.19 189 GLY A N 1
ATOM 1506 C CA . GLY A 1 189 ? 20.518 2.917 -20.395 1.00 89.19 189 GLY A CA 1
ATOM 1507 C C . GLY A 1 189 ? 20.896 2.172 -19.114 1.00 89.19 189 GLY A C 1
ATOM 1508 O O . GLY A 1 189 ? 22.056 1.800 -18.940 1.00 89.19 189 GLY A O 1
ATOM 1509 N N . THR A 1 190 ? 19.920 1.891 -18.246 1.00 89.38 190 THR A N 1
ATOM 1510 C CA . THR A 1 190 ? 20.134 1.086 -17.036 1.00 89.38 190 THR A CA 1
ATOM 1511 C C . THR A 1 190 ? 20.495 -0.359 -17.370 1.00 89.38 190 THR A C 1
ATOM 1513 O O . THR A 1 190 ? 21.428 -0.895 -16.776 1.00 89.38 190 THR A O 1
ATOM 1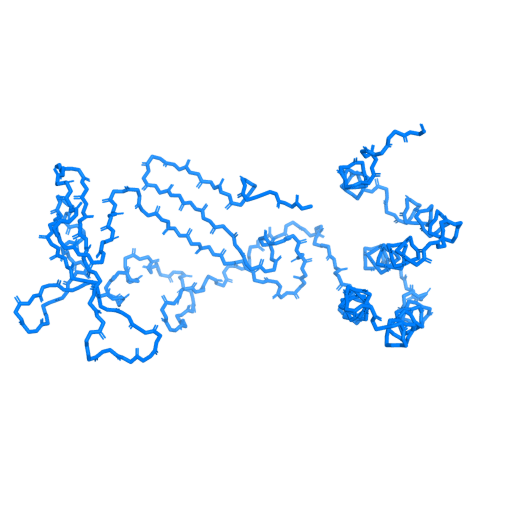516 N N . ALA A 1 191 ? 19.821 -0.984 -18.340 1.00 92.19 191 ALA A N 1
ATOM 1517 C CA . ALA A 1 191 ? 20.147 -2.346 -18.756 1.00 92.19 191 ALA A CA 1
ATOM 1518 C C . ALA A 1 191 ? 21.576 -2.450 -19.322 1.00 92.19 191 ALA A C 1
ATOM 1520 O O . ALA A 1 191 ? 22.330 -3.333 -18.918 1.00 92.19 191 ALA A O 1
ATOM 1521 N N . LEU A 1 192 ? 21.982 -1.496 -20.172 1.00 92.06 192 LEU A N 1
ATOM 1522 C CA . LEU A 1 192 ? 23.347 -1.380 -20.705 1.00 92.06 192 LEU A CA 1
ATOM 1523 C C . LEU A 1 192 ? 24.394 -1.233 -19.592 1.00 92.06 192 LEU A C 1
AT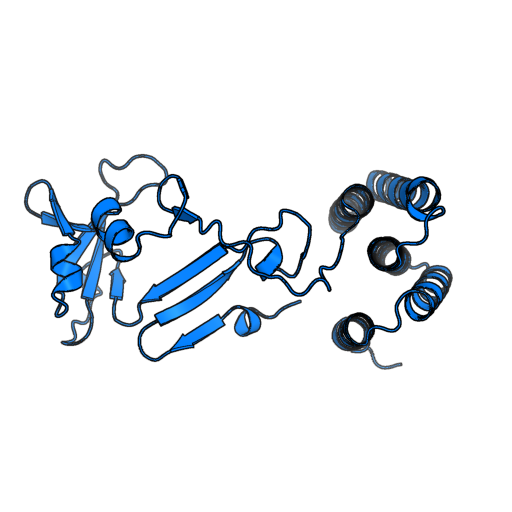OM 1525 O O . LEU A 1 192 ? 25.441 -1.874 -19.632 1.00 92.06 192 LEU A O 1
ATOM 1529 N N . GLN A 1 193 ? 24.100 -0.422 -18.575 1.00 91.25 193 GLN A N 1
ATOM 1530 C CA . GLN A 1 193 ? 24.988 -0.251 -17.428 1.00 91.25 193 GLN A CA 1
ATOM 1531 C C . GLN A 1 193 ? 25.136 -1.548 -16.618 1.00 91.25 193 GLN A C 1
ATOM 1533 O O . GLN A 1 193 ? 26.247 -1.886 -16.215 1.00 91.25 193 GLN A O 1
ATOM 1538 N N . LEU A 1 194 ? 24.042 -2.286 -16.404 1.00 89.50 194 LEU A N 1
ATOM 1539 C CA . LEU A 1 194 ? 24.049 -3.549 -15.656 1.00 89.50 194 LEU A CA 1
ATOM 1540 C C . LEU A 1 194 ? 24.846 -4.650 -16.365 1.00 89.50 194 LEU A C 1
ATOM 1542 O O . LEU A 1 194 ? 25.568 -5.391 -15.709 1.00 89.50 194 LEU A O 1
ATOM 1546 N N . ILE A 1 195 ? 24.793 -4.721 -17.697 1.00 91.38 195 ILE A N 1
ATOM 1547 C CA . ILE A 1 195 ? 25.614 -5.670 -18.474 1.00 91.38 195 ILE A CA 1
ATOM 1548 C C . ILE A 1 195 ? 27.066 -5.199 -18.683 1.00 91.38 195 ILE A C 1
ATOM 1550 O O . ILE A 1 195 ? 27.848 -5.893 -19.327 1.00 91.38 195 ILE A O 1
ATOM 1554 N N . GLY A 1 196 ? 27.438 -4.029 -18.151 1.00 89.00 196 GLY A N 1
ATOM 1555 C CA . GLY A 1 196 ? 28.798 -3.485 -18.207 1.00 89.00 196 GLY A CA 1
ATOM 1556 C C . GLY A 1 196 ? 29.128 -2.646 -19.448 1.00 89.00 196 GLY A C 1
ATOM 1557 O O . GLY A 1 196 ? 30.250 -2.141 -19.549 1.00 89.00 196 GLY A O 1
ATOM 1558 N N . ASP A 1 197 ? 28.180 -2.420 -20.364 1.00 90.50 197 ASP A N 1
ATOM 1559 C CA . ASP A 1 197 ? 28.364 -1.534 -21.521 1.00 90.50 197 ASP A CA 1
ATOM 1560 C C . ASP A 1 197 ? 28.162 -0.060 -21.132 1.00 90.50 197 ASP A C 1
ATOM 1562 O O . ASP A 1 197 ? 27.180 0.619 -21.454 1.00 90.50 197 ASP A O 1
ATOM 1566 N N . ASN A 1 198 ? 29.153 0.453 -20.408 1.00 88.94 198 ASN A N 1
ATOM 1567 C CA . ASN A 1 198 ? 29.156 1.819 -19.899 1.00 88.94 198 ASN A CA 1
ATOM 1568 C C . ASN A 1 198 ? 29.251 2.882 -21.006 1.00 88.94 198 ASN A C 1
ATOM 1570 O O . ASN A 1 198 ? 28.871 4.033 -20.779 1.00 88.94 198 ASN A O 1
ATOM 1574 N N . ILE A 1 199 ? 29.779 2.536 -22.183 1.00 89.75 199 ILE A N 1
ATOM 1575 C CA . ILE A 1 199 ? 29.932 3.478 -23.299 1.00 89.75 199 ILE A CA 1
ATOM 1576 C C . ILE A 1 199 ? 28.561 3.732 -23.923 1.00 89.75 199 ILE A C 1
ATOM 1578 O O . ILE A 1 199 ? 28.129 4.887 -24.008 1.00 89.75 199 ILE A O 1
ATOM 1582 N N . SER A 1 200 ? 27.846 2.664 -24.278 1.00 87.56 200 SER A N 1
ATOM 1583 C CA . SER A 1 200 ? 26.496 2.767 -24.832 1.00 87.56 200 SER A CA 1
ATOM 1584 C C . SER A 1 200 ? 25.525 3.359 -23.814 1.00 87.56 200 SER A C 1
ATOM 1586 O O . SER A 1 200 ? 24.733 4.234 -24.167 1.00 87.56 200 SER A O 1
ATOM 1588 N N . ALA A 1 201 ? 25.634 2.979 -22.535 1.00 84.38 201 ALA A N 1
ATOM 1589 C CA . ALA A 1 201 ? 24.818 3.558 -21.468 1.00 84.38 201 ALA A CA 1
ATOM 1590 C C . ALA A 1 201 ? 24.979 5.087 -21.397 1.00 84.38 201 ALA A C 1
ATOM 1592 O O . ALA A 1 201 ? 23.989 5.820 -21.419 1.00 84.38 201 ALA A O 1
ATOM 1593 N N . LYS A 1 202 ? 26.222 5.598 -21.392 1.00 84.12 202 LYS A N 1
ATOM 1594 C CA . LYS A 1 202 ? 26.499 7.048 -21.400 1.00 84.12 202 LYS A CA 1
ATOM 1595 C C . LYS A 1 202 ? 25.887 7.746 -22.612 1.00 84.12 202 LYS A C 1
ATOM 1597 O O . LYS A 1 202 ? 25.327 8.834 -22.469 1.00 84.12 202 LYS A O 1
ATOM 1602 N N . LEU A 1 203 ? 25.979 7.131 -23.790 1.00 84.44 203 LEU A N 1
ATOM 1603 C CA . LEU A 1 203 ? 25.404 7.685 -25.012 1.00 84.44 203 LEU A CA 1
ATOM 1604 C C . LEU A 1 203 ? 23.877 7.780 -24.908 1.00 84.44 203 LEU A C 1
ATOM 1606 O O . LEU A 1 203 ? 23.322 8.852 -25.156 1.00 84.44 203 LEU A O 1
ATOM 1610 N N . VAL A 1 204 ? 23.211 6.721 -24.447 1.00 83.44 204 VAL A N 1
ATOM 1611 C CA . VAL A 1 204 ? 21.756 6.704 -24.229 1.00 83.44 204 VAL A CA 1
ATOM 1612 C C . VAL A 1 204 ? 21.335 7.743 -23.183 1.00 83.44 204 VAL A C 1
ATOM 1614 O O . VAL A 1 204 ? 20.419 8.528 -23.432 1.00 83.44 204 VAL A O 1
ATOM 1617 N N . PHE A 1 205 ? 22.046 7.852 -22.057 1.00 81.62 205 PHE A N 1
ATOM 1618 C CA . PHE A 1 205 ? 21.760 8.881 -21.052 1.00 81.62 205 PHE A CA 1
ATOM 1619 C C . PHE A 1 205 ? 21.950 10.306 -21.595 1.00 81.62 205 PHE A C 1
ATOM 1621 O O . PHE A 1 205 ? 21.163 11.196 -21.267 1.00 81.62 205 PHE A O 1
ATOM 1628 N N . SER A 1 206 ? 22.925 10.531 -22.483 1.00 78.44 206 SER A N 1
ATOM 1629 C CA . SER A 1 206 ? 23.104 11.832 -23.143 1.00 78.44 206 SER A CA 1
ATOM 1630 C C . SER A 1 206 ? 21.914 12.210 -24.036 1.00 78.44 206 SER A C 1
ATOM 1632 O O . SER A 1 206 ? 21.558 13.387 -24.130 1.00 78.44 206 SER A O 1
ATOM 1634 N N . VAL A 1 207 ? 21.262 11.218 -24.654 1.00 77.50 207 VAL A N 1
ATOM 1635 C CA . VAL A 1 207 ? 20.042 11.406 -25.448 1.00 77.50 207 VAL A CA 1
ATOM 1636 C C . VAL A 1 207 ? 18.867 11.764 -24.537 1.00 77.50 207 VAL A C 1
ATOM 1638 O O . VAL A 1 207 ? 18.143 12.710 -24.834 1.00 77.50 207 VAL A O 1
ATOM 1641 N N . ILE A 1 208 ? 18.716 11.097 -23.389 1.00 74.50 208 ILE A N 1
ATOM 1642 C CA . ILE A 1 208 ? 17.646 11.383 -22.414 1.00 74.50 208 ILE A CA 1
ATOM 1643 C C . ILE A 1 208 ? 17.709 12.830 -21.918 1.00 74.50 208 ILE A C 1
ATOM 1645 O O . ILE A 1 208 ? 16.685 13.511 -21.908 1.00 74.50 208 ILE A O 1
ATOM 1649 N N . VAL A 1 209 ? 18.905 13.324 -21.575 1.00 69.69 209 VAL A N 1
ATOM 1650 C CA . VAL A 1 209 ? 19.110 14.717 -21.128 1.00 69.69 209 VAL A CA 1
ATOM 1651 C C . VAL A 1 209 ? 18.661 15.723 -22.194 1.00 69.69 209 VAL A C 1
ATOM 1653 O O . VAL A 1 209 ? 18.103 16.766 -21.860 1.00 69.69 209 VAL A O 1
ATOM 1656 N N . LYS A 1 210 ? 18.859 15.404 -23.480 1.00 69.81 210 LYS A N 1
ATOM 1657 C CA . LYS A 1 210 ? 18.410 16.239 -24.606 1.00 69.81 210 LYS A CA 1
ATOM 1658 C C . LYS A 1 210 ? 16.901 16.141 -24.851 1.00 69.81 210 LYS A C 1
ATOM 1660 O O . LYS A 1 210 ? 16.280 17.139 -25.203 1.00 69.81 210 LYS A O 1
ATOM 1665 N N . LEU A 1 211 ? 16.313 14.954 -24.685 1.00 63.84 211 LEU A N 1
ATOM 1666 C CA . LEU A 1 211 ? 14.885 14.706 -24.913 1.00 63.84 211 LEU A CA 1
ATOM 1667 C C . LEU A 1 211 ? 13.999 15.287 -23.804 1.00 63.84 211 LEU A C 1
ATOM 1669 O O . LEU A 1 211 ? 12.887 15.740 -24.079 1.00 63.84 211 LEU A O 1
ATOM 1673 N N . CYS A 1 212 ? 14.479 15.281 -22.560 1.00 62.28 212 CYS A N 1
ATOM 1674 C CA . CYS A 1 212 ? 13.710 15.705 -21.400 1.00 62.28 212 CYS A CA 1
ATOM 1675 C C . CYS A 1 212 ? 14.622 16.421 -20.383 1.00 62.28 212 CYS A C 1
ATOM 1677 O O . CYS A 1 212 ? 15.194 15.776 -19.505 1.00 62.28 212 CYS A O 1
ATOM 1679 N N . PRO A 1 213 ? 14.753 17.760 -20.450 1.00 53.84 213 PRO A N 1
ATOM 1680 C CA . PRO A 1 213 ? 15.579 18.532 -19.517 1.00 53.84 213 PRO A CA 1
ATOM 1681 C C . PRO A 1 213 ? 14.951 18.675 -18.114 1.00 53.84 213 PRO A C 1
ATOM 1683 O O . PRO A 1 213 ? 15.372 19.524 -17.328 1.00 53.84 213 PRO A O 1
ATOM 1686 N N . ILE A 1 214 ? 13.926 17.878 -17.781 1.00 52.59 214 ILE A N 1
ATOM 1687 C CA . ILE A 1 214 ? 13.207 17.991 -16.512 1.00 52.59 214 ILE A CA 1
ATOM 1688 C C . ILE A 1 214 ? 14.141 17.570 -15.374 1.00 52.59 214 ILE A C 1
ATOM 1690 O O . ILE A 1 214 ? 14.629 16.440 -15.299 1.00 52.59 214 ILE A O 1
ATOM 1694 N N . ALA A 1 215 ? 14.352 18.505 -14.449 1.00 45.34 215 ALA A N 1
ATOM 1695 C CA . ALA A 1 215 ? 15.231 18.380 -13.296 1.00 45.34 215 ALA A CA 1
ATOM 1696 C C . ALA A 1 215 ? 14.959 17.144 -12.409 1.00 45.34 215 ALA A C 1
ATOM 1698 O O . ALA A 1 215 ? 15.840 16.771 -11.638 1.00 45.34 215 ALA A O 1
ATOM 1699 N N . SER A 1 216 ? 13.795 16.484 -12.504 1.00 49.09 216 SER A N 1
ATOM 1700 C CA . SER A 1 216 ? 13.450 15.299 -11.703 1.00 49.09 216 SER A CA 1
ATOM 1701 C C . SER A 1 216 ? 14.245 14.043 -12.092 1.00 49.09 216 SER A C 1
ATOM 1703 O O . SER A 1 216 ? 14.756 13.369 -11.196 1.00 49.09 216 SER A O 1
ATOM 1705 N N . ILE A 1 217 ? 14.464 13.779 -13.391 1.00 49.91 217 ILE A N 1
ATOM 1706 C CA . ILE A 1 217 ? 15.258 12.626 -13.874 1.00 49.91 217 ILE A CA 1
ATOM 1707 C C . ILE A 1 217 ? 16.732 12.803 -13.483 1.00 49.91 217 ILE A C 1
ATOM 1709 O O . ILE A 1 217 ? 17.370 11.881 -12.977 1.00 49.91 217 ILE A O 1
ATOM 1713 N N . ILE A 1 218 ? 17.264 14.023 -13.623 1.00 47.91 218 ILE A N 1
ATOM 1714 C CA . ILE A 1 218 ? 18.638 14.372 -13.219 1.00 47.91 218 ILE A CA 1
ATOM 1715 C C . ILE A 1 218 ? 18.809 14.275 -11.690 1.00 47.91 218 ILE A C 1
ATOM 1717 O O . ILE A 1 218 ? 19.862 13.854 -11.201 1.00 47.91 218 ILE A O 1
ATOM 1721 N N . ARG A 1 219 ? 17.779 14.629 -10.908 1.00 46.47 219 ARG A N 1
ATOM 1722 C CA . ARG A 1 219 ? 17.793 14.519 -9.439 1.00 46.47 219 ARG A CA 1
ATOM 1723 C C . ARG A 1 219 ? 17.736 13.049 -8.983 1.00 46.47 219 ARG A C 1
ATOM 1725 O O . ARG A 1 219 ? 18.433 12.707 -8.028 1.00 46.47 219 ARG A O 1
ATOM 1732 N N . GLN A 1 220 ? 17.016 12.172 -9.696 1.00 48.12 220 GLN A N 1
ATOM 1733 C CA . GLN A 1 220 ? 17.081 10.711 -9.510 1.00 48.12 220 GLN A CA 1
ATOM 1734 C C . GLN A 1 220 ? 18.452 10.134 -9.909 1.00 48.12 220 GLN A C 1
ATOM 1736 O O . GLN A 1 220 ? 19.010 9.348 -9.147 1.00 48.12 220 GLN A O 1
ATOM 1741 N N . PHE A 1 221 ? 19.045 10.586 -11.022 1.00 45.81 221 PHE A N 1
ATOM 1742 C CA . PHE A 1 221 ? 20.390 10.194 -11.474 1.00 45.81 221 PHE A CA 1
ATOM 1743 C C . PHE A 1 221 ? 21.473 10.505 -10.424 1.00 45.81 221 PHE A C 1
ATOM 1745 O O . PHE A 1 221 ? 22.264 9.633 -10.061 1.00 45.81 221 PHE A O 1
ATOM 1752 N N . LYS A 1 222 ? 21.464 11.722 -9.855 1.00 45.00 222 LYS A N 1
ATOM 1753 C CA . LYS A 1 222 ? 22.395 12.115 -8.779 1.00 45.00 222 LYS A CA 1
ATOM 1754 C C . LYS A 1 222 ? 22.175 11.348 -7.472 1.00 45.00 222 LYS A C 1
ATOM 1756 O O . LYS A 1 222 ? 23.146 11.074 -6.775 1.00 45.00 222 LYS A O 1
ATOM 1761 N N . ARG A 1 223 ? 20.928 11.003 -7.128 1.00 43.97 223 ARG A N 1
ATOM 1762 C CA . ARG A 1 223 ? 20.606 10.275 -5.885 1.00 43.97 223 ARG A CA 1
ATOM 1763 C C . AR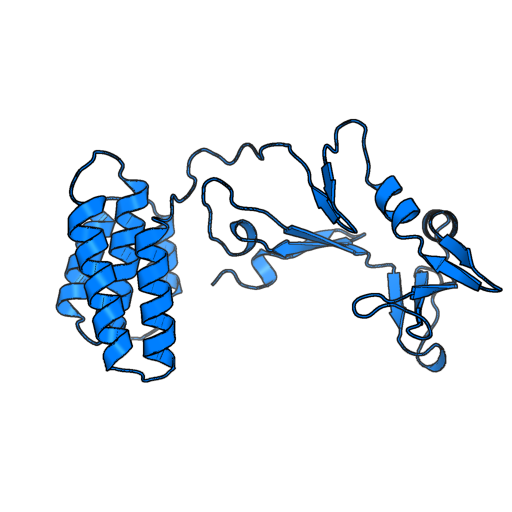G A 1 223 ? 20.909 8.777 -5.952 1.00 43.97 223 ARG A C 1
ATOM 1765 O O . ARG A 1 223 ? 21.284 8.220 -4.925 1.00 43.97 223 ARG A O 1
ATOM 1772 N N . LEU A 1 224 ? 20.727 8.135 -7.108 1.00 44.31 224 LEU A N 1
ATOM 1773 C CA . LEU A 1 224 ? 20.809 6.675 -7.236 1.00 44.31 224 LEU A CA 1
ATOM 1774 C C . LEU A 1 224 ? 22.210 6.153 -7.584 1.00 44.31 224 LEU A C 1
ATOM 1776 O O . LEU A 1 224 ? 22.557 5.076 -7.115 1.00 44.31 224 LEU A O 1
ATOM 1780 N N . TYR A 1 225 ? 23.021 6.890 -8.357 1.00 42.06 225 TYR A N 1
ATOM 1781 C CA . TYR A 1 225 ? 24.222 6.297 -8.977 1.00 42.06 225 TYR A CA 1
ATOM 1782 C C . TYR A 1 225 ? 25.521 7.112 -8.869 1.00 42.06 225 TYR A C 1
ATOM 1784 O O . TYR A 1 225 ? 26.582 6.595 -9.196 1.00 42.06 225 TYR A O 1
ATOM 1792 N N . LEU A 1 226 ? 25.489 8.348 -8.356 1.00 43.03 226 LEU A N 1
ATOM 1793 C CA . LEU A 1 226 ? 26.696 9.171 -8.136 1.00 43.03 226 LEU A CA 1
ATOM 1794 C C . LEU A 1 226 ? 27.241 9.110 -6.692 1.00 43.03 226 LEU A C 1
ATOM 1796 O O . LEU A 1 226 ? 28.004 9.978 -6.282 1.00 43.03 226 LEU A O 1
ATOM 1800 N N . LYS A 1 227 ? 26.877 8.080 -5.911 1.00 38.69 227 LYS A N 1
ATOM 1801 C CA . LYS A 1 227 ? 27.499 7.795 -4.599 1.00 38.69 227 LYS A CA 1
ATOM 1802 C C . LYS A 1 227 ? 28.793 6.968 -4.680 1.00 38.69 227 LYS A C 1
ATOM 1804 O O . LYS A 1 227 ? 29.352 6.647 -3.637 1.00 38.69 227 LYS A O 1
ATOM 1809 N N . ALA A 1 228 ? 29.279 6.635 -5.873 1.00 31.20 228 ALA A N 1
ATOM 1810 C CA . ALA A 1 228 ? 30.621 6.084 -6.037 1.00 31.20 228 ALA A CA 1
ATOM 1811 C C . ALA A 1 228 ? 31.610 7.242 -6.276 1.00 31.20 228 ALA A C 1
ATOM 1813 O O . ALA A 1 228 ? 31.349 8.058 -7.166 1.00 31.20 228 ALA A O 1
ATOM 1814 N N . PRO A 1 229 ? 32.698 7.366 -5.490 1.00 31.06 229 PRO A N 1
ATOM 1815 C CA . PRO A 1 229 ? 33.751 8.322 -5.802 1.00 31.06 229 PRO A CA 1
ATOM 1816 C C . PRO A 1 229 ? 34.404 7.928 -7.136 1.00 31.06 229 PRO A C 1
ATOM 1818 O O . PRO A 1 229 ? 34.490 6.740 -7.453 1.00 31.06 229 PRO A O 1
ATOM 1821 N N . LEU A 1 230 ? 34.791 8.941 -7.918 1.00 34.84 230 LEU A N 1
ATOM 1822 C CA . LEU A 1 230 ? 35.619 8.788 -9.120 1.00 34.84 230 LEU A CA 1
ATOM 1823 C C . LEU A 1 230 ? 36.951 8.107 -8.795 1.00 34.84 230 LEU A C 1
ATOM 1825 O O . LEU A 1 230 ? 37.502 8.411 -7.711 1.00 34.84 230 LEU A O 1
#

Solvent-accessible surface area (backbone atoms only — not comparable to full-atom values): 13364 Å² total; per-residue (Å²): 128,86,51,76,71,77,33,49,50,75,59,98,59,34,36,39,40,47,32,46,43,42,51,72,69,44,39,41,95,86,50,45,69,41,78,47,77,46,53,71,49,54,48,79,33,82,52,77,90,79,64,81,87,60,83,76,41,28,36,30,34,58,42,61,83,97,48,57,92,97,50,71,44,40,36,59,74,46,60,75,49,67,68,68,58,70,24,33,42,80,54,93,95,44,42,27,60,30,69,65,51,49,51,54,76,73,58,53,103,77,58,68,40,82,58,86,97,48,79,43,72,70,70,73,70,82,65,66,91,76,63,52,40,63,39,66,67,39,50,50,25,42,52,48,19,52,52,22,54,77,69,69,36,63,68,59,19,52,50,24,47,49,53,26,51,49,44,42,61,68,66,54,67,66,75,91,66,54,58,37,42,38,48,41,45,46,49,50,22,52,51,30,44,74,76,63,41,53,67,62,15,51,53,39,48,56,48,33,52,72,60,48,76,55,67,65,62,56,50,49,50,55,71,74,67,60,83,62,84,133

Organism: Mytilus edulis (NCBI:txid6550)

Mean predicted aligned error: 14.78 Å

Secondary structure (DSSP, 8-state):
---GGGGEEE-SSEEEEEEHHHHTT---TT---EEEEEETTEEEES-GGG----SS-EEEEEE-TTPPTT--EEEEEE-S-HHHHHTEEEETTEEEE-HHHHHHTT--TT--EEETTEEE--------S------HHHHHHHHHHHHHHHTT-HHHHHHHHHHHHHHHHHHSSS-S-HHHHHHHHHHHHHHHHHTT-HHHHHHHHHHHHHH---HHHHHHHHHHTTTS--

Sequence (230 aa):
MNTVSDNLSSDDIRVCITSGSFGEGLQMIGSDLDIMYVIKSVEVHDNITSIVFNSTTSYFTVFTEDTKLGYVMLRLISSPLAIMREICEQFREDNYLSSTLFKNTFLDENTPVVHGPCLSDRKELLIDRTCFIIPPVAYAHFLSFLCYYHLNNVRECQISFQDLNLTIADKYFIGIEKTPKSVAYYCLGTALQLIGDNISAKLVFSVIVKLCPIASIIRQFKRLYLKAPL